Protein AF-A0A8H6G074-F1 (afdb_monomer_lite)

pLDDT: mean 71.88, std 17.88, range [34.28, 96.12]

Organism: NCBI:txid112416

Radius of gyration: 20.78 Å; chains: 1; bounding box: 64×58×59 Å

Structure (mmCIF, N/CA/C/O backbone):
data_AF-A0A8H6G074-F1
#
_entry.id   AF-A0A8H6G074-F1
#
loop_
_atom_site.group_PDB
_atom_site.id
_atom_site.type_symbol
_atom_site.label_atom_id
_atom_site.label_alt_id
_atom_site.label_comp_id
_atom_site.label_asym_id
_atom_site.label_entity_id
_atom_site.label_seq_id
_atom_site.pdbx_PDB_ins_code
_atom_site.Cartn_x
_atom_site.Cartn_y
_atom_site.Cartn_z
_atom_site.occupancy
_atom_site.B_iso_or_equiv
_atom_site.auth_seq_id
_atom_site.auth_comp_id
_atom_site.auth_asym_id
_atom_site.auth_atom_id
_atom_site.pdbx_PDB_model_num
ATOM 1 N N . MET A 1 1 ? 43.076 -40.645 30.670 1.00 35.16 1 MET A N 1
ATOM 2 C CA . MET A 1 1 ? 43.624 -39.744 29.641 1.00 35.16 1 MET A CA 1
ATOM 3 C C . MET A 1 1 ? 42.495 -39.373 28.700 1.00 35.16 1 MET A C 1
ATOM 5 O O . MET A 1 1 ? 41.910 -40.264 28.108 1.00 35.16 1 MET A O 1
ATOM 9 N N . GLU A 1 2 ? 42.194 -38.078 28.715 1.00 36.50 2 GLU A N 1
ATOM 10 C CA . GLU A 1 2 ? 41.564 -37.206 27.713 1.00 36.50 2 GLU A CA 1
ATOM 11 C C . GLU A 1 2 ? 40.171 -37.458 27.100 1.00 36.50 2 GLU A C 1
ATOM 13 O O . GLU A 1 2 ? 39.762 -38.543 26.707 1.00 36.50 2 GLU A O 1
ATOM 18 N N . ILE A 1 3 ? 39.473 -36.319 27.077 1.00 43.97 3 ILE A N 1
ATOM 19 C CA . ILE A 1 3 ? 38.108 -35.947 26.709 1.00 43.97 3 ILE A CA 1
ATOM 20 C C . ILE A 1 3 ? 37.954 -35.853 25.186 1.00 43.97 3 ILE A C 1
ATOM 22 O O . ILE A 1 3 ? 38.905 -35.460 24.526 1.00 43.97 3 ILE A O 1
ATOM 26 N N . LEU A 1 4 ? 36.741 -36.101 24.667 1.00 40.97 4 LEU A N 1
ATOM 27 C CA . LEU A 1 4 ? 36.039 -35.361 23.588 1.00 40.97 4 LEU A CA 1
ATOM 28 C C . LEU A 1 4 ? 34.679 -36.071 23.381 1.00 40.97 4 LEU A C 1
ATOM 30 O O . LEU A 1 4 ? 34.634 -37.242 23.044 1.00 40.97 4 LEU A O 1
ATOM 34 N N . GLY A 1 5 ? 33.508 -35.496 23.658 1.00 39.78 5 GLY A N 1
ATOM 35 C CA . GLY A 1 5 ? 33.098 -34.128 23.358 1.00 39.78 5 GLY A CA 1
ATOM 36 C C . GLY A 1 5 ? 32.341 -34.062 22.024 1.00 39.78 5 GLY A C 1
ATOM 37 O O . GLY A 1 5 ? 32.692 -33.250 21.180 1.00 39.78 5 GLY A O 1
ATOM 38 N N . GLY A 1 6 ? 31.332 -34.914 21.803 1.00 34.28 6 GLY A N 1
ATOM 39 C CA . GLY A 1 6 ? 30.481 -34.887 20.605 1.00 34.28 6 GLY A CA 1
ATOM 40 C C . GLY A 1 6 ? 29.082 -34.380 20.936 1.00 34.28 6 GLY A C 1
ATOM 41 O O . GLY A 1 6 ? 28.236 -35.139 21.399 1.00 34.28 6 GLY A O 1
ATOM 42 N N . ARG A 1 7 ? 28.869 -33.074 20.754 1.00 37.12 7 ARG A N 1
ATOM 43 C CA . ARG A 1 7 ? 27.617 -32.353 21.021 1.00 37.12 7 ARG A CA 1
ATOM 44 C C . ARG A 1 7 ? 26.440 -32.997 20.286 1.00 37.12 7 ARG A C 1
ATOM 46 O O . ARG A 1 7 ? 26.530 -33.274 19.094 1.00 37.12 7 ARG A O 1
ATOM 53 N N . LYS A 1 8 ? 25.307 -33.116 20.984 1.00 40.88 8 LYS A N 1
ATOM 54 C CA . LYS A 1 8 ? 23.985 -33.180 20.354 1.00 40.88 8 LYS A CA 1
ATOM 55 C C . LYS A 1 8 ? 23.888 -31.999 19.386 1.00 40.88 8 LYS A C 1
ATOM 57 O O . LYS A 1 8 ? 24.008 -30.854 19.819 1.00 40.88 8 LYS A O 1
ATOM 62 N N . SER A 1 9 ? 23.706 -32.268 18.097 1.00 40.66 9 SER A N 1
ATOM 63 C CA . SER A 1 9 ? 23.281 -31.250 17.142 1.00 40.66 9 SER A CA 1
ATOM 64 C C . SER A 1 9 ? 21.820 -30.929 17.442 1.00 40.66 9 SER A C 1
ATOM 66 O O . SER A 1 9 ? 20.904 -31.470 16.824 1.00 40.66 9 SER A O 1
ATOM 68 N N . ASP A 1 10 ? 21.613 -30.090 18.450 1.00 40.66 10 ASP A N 1
ATOM 69 C CA . ASP A 1 10 ? 20.388 -29.327 18.585 1.00 40.66 10 ASP A CA 1
ATOM 70 C C . ASP A 1 10 ? 20.375 -28.332 17.420 1.00 40.66 10 ASP A C 1
ATOM 72 O O . ASP A 1 10 ? 20.939 -27.241 17.489 1.00 40.66 10 ASP A O 1
ATOM 76 N N . SER A 1 11 ? 19.834 -28.771 16.280 1.00 40.09 11 SER A N 1
ATOM 77 C CA . SER A 1 11 ? 19.456 -27.863 15.204 1.00 40.09 11 SER A CA 1
ATOM 78 C C . SER A 1 11 ? 18.162 -27.196 15.642 1.00 40.09 11 SER A C 1
ATOM 80 O O . SER A 1 11 ? 17.074 -27.486 15.145 1.00 40.09 11 SER A O 1
ATOM 82 N N . SER A 1 12 ? 18.312 -26.294 16.608 1.00 36.50 12 SER A N 1
ATOM 83 C CA . SER A 1 12 ? 17.404 -25.193 16.848 1.00 36.50 12 SER A CA 1
ATOM 84 C C . SER A 1 12 ? 17.388 -24.348 15.576 1.00 36.50 12 SER A C 1
ATOM 86 O O . SER A 1 12 ? 18.061 -23.329 15.431 1.00 36.50 12 SER A O 1
ATOM 88 N N . ARG A 1 13 ? 16.611 -24.803 14.588 1.00 39.06 13 ARG A N 1
ATOM 89 C CA . ARG A 1 13 ? 16.014 -23.889 13.625 1.00 39.06 13 ARG A CA 1
ATOM 90 C C . ARG A 1 13 ? 15.176 -22.954 14.466 1.00 39.06 13 ARG A C 1
ATOM 92 O O . ARG A 1 13 ? 14.090 -23.326 14.897 1.00 39.06 13 ARG A O 1
ATOM 99 N N . VAL A 1 14 ? 15.735 -21.787 14.755 1.00 40.59 14 VAL A N 1
ATOM 100 C CA . VAL A 1 14 ? 14.994 -20.691 15.357 1.00 40.59 14 VAL A CA 1
ATOM 101 C C . VAL A 1 14 ? 13.814 -20.454 14.415 1.00 40.59 14 VAL A C 1
ATOM 103 O O . VAL A 1 14 ? 14.041 -20.138 13.242 1.00 40.59 14 VAL A O 1
ATOM 106 N N . PRO A 1 15 ? 12.572 -20.726 14.840 1.00 37.12 15 PRO A N 1
ATOM 107 C CA . PRO A 1 15 ? 11.432 -20.481 13.985 1.00 37.12 15 PRO A CA 1
ATOM 108 C C . PRO A 1 15 ? 11.398 -18.973 13.717 1.00 37.12 15 PRO A C 1
ATOM 110 O O . PRO A 1 15 ? 11.411 -18.164 14.645 1.00 37.12 15 PRO A O 1
ATOM 113 N N . VAL A 1 16 ? 11.431 -18.598 12.436 1.00 45.75 16 VAL A N 1
ATOM 114 C CA . VAL A 1 16 ? 11.309 -17.222 11.926 1.00 45.75 16 VAL A CA 1
ATOM 115 C C . VAL A 1 16 ? 9.869 -16.756 12.169 1.00 45.75 16 VAL A C 1
ATOM 117 O O . VAL A 1 16 ? 9.073 -16.615 11.251 1.00 45.75 16 VAL A O 1
ATOM 120 N N . THR A 1 17 ? 9.452 -16.685 13.431 1.00 41.62 17 THR A N 1
ATOM 121 C CA . THR A 1 17 ? 8.030 -16.607 13.809 1.00 41.62 17 THR A CA 1
ATOM 122 C C . THR A 1 17 ? 7.750 -15.492 14.813 1.00 41.62 17 THR A C 1
ATOM 124 O O . THR A 1 17 ? 6.652 -15.413 15.344 1.00 41.62 17 THR A O 1
ATOM 127 N N . GLN A 1 18 ? 8.695 -14.569 15.007 1.00 43.25 18 GLN A N 1
ATOM 128 C CA . GLN A 1 18 ? 8.488 -13.343 15.788 1.00 43.25 18 GLN A CA 1
ATOM 129 C C . GLN A 1 18 ? 9.127 -12.108 15.122 1.00 43.25 18 GLN A C 1
ATOM 131 O O . GLN A 1 18 ? 9.758 -11.296 15.789 1.00 43.25 18 GLN A O 1
ATOM 136 N N . LEU A 1 19 ? 9.003 -11.946 13.796 1.00 46.56 19 LEU A N 1
ATOM 137 C CA . LEU A 1 19 ? 9.383 -10.670 13.154 1.00 46.56 19 LEU A CA 1
ATOM 138 C C . LEU A 1 19 ? 8.325 -9.568 13.354 1.00 46.56 19 LEU A C 1
ATOM 140 O O . LEU A 1 19 ? 8.667 -8.391 13.320 1.00 46.56 19 LEU A O 1
ATOM 144 N N . ALA A 1 20 ? 7.081 -9.966 13.624 1.00 48.56 20 ALA A N 1
ATOM 145 C CA . ALA A 1 20 ? 5.905 -9.134 13.878 1.00 48.56 20 ALA A CA 1
ATOM 146 C C . ALA A 1 20 ? 6.075 -8.082 14.987 1.00 48.56 20 ALA A C 1
ATOM 148 O O . ALA A 1 20 ? 5.599 -6.954 14.888 1.00 48.56 20 ALA A O 1
ATOM 149 N N . GLU A 1 21 ? 6.757 -8.457 16.073 1.00 51.97 21 GLU A N 1
ATOM 150 C CA . GLU A 1 21 ? 6.821 -7.643 17.294 1.00 51.97 21 GLU A CA 1
ATOM 151 C C . GLU A 1 21 ? 7.852 -6.511 17.198 1.00 51.97 21 GLU A C 1
ATOM 153 O O . GLU A 1 21 ? 7.868 -5.605 18.031 1.00 51.97 21 GLU A O 1
ATOM 158 N N . ASN A 1 22 ? 8.710 -6.524 16.174 1.00 58.19 22 ASN A N 1
ATOM 159 C CA . ASN A 1 22 ? 9.735 -5.511 15.987 1.00 58.19 22 ASN A CA 1
ATOM 160 C C . ASN A 1 22 ? 9.654 -4.956 14.567 1.00 58.19 22 ASN A C 1
ATOM 162 O O . ASN A 1 22 ? 10.137 -5.573 13.619 1.00 58.19 22 ASN A O 1
ATOM 166 N N . GLN A 1 23 ? 9.098 -3.750 14.434 1.00 62.97 23 GLN A N 1
ATOM 167 C CA . GLN A 1 23 ? 9.067 -3.003 13.172 1.00 62.97 23 GLN A CA 1
ATOM 168 C C . GLN A 1 23 ? 10.445 -2.989 12.483 1.00 62.97 23 GLN A C 1
ATOM 170 O O . GLN A 1 23 ? 10.527 -3.085 11.262 1.00 62.97 23 GLN A O 1
ATOM 175 N N . GLY A 1 24 ? 11.536 -2.974 13.257 1.00 64.81 24 GLY A N 1
ATOM 176 C CA . GLY A 1 24 ? 12.902 -3.045 12.746 1.00 64.81 24 GLY A CA 1
ATOM 177 C C . GLY A 1 24 ? 13.234 -4.330 11.981 1.00 64.81 24 GLY A C 1
ATOM 178 O O . GLY A 1 24 ? 14.024 -4.272 11.047 1.00 64.81 24 GLY A O 1
ATOM 179 N N . LEU A 1 25 ? 12.624 -5.473 12.309 1.00 70.25 25 LEU A N 1
ATOM 180 C CA . LEU A 1 25 ? 12.850 -6.736 11.598 1.00 70.25 25 LEU A CA 1
ATOM 181 C C . LEU A 1 25 ? 12.106 -6.787 10.260 1.00 70.25 25 LEU A C 1
ATOM 183 O O . LEU A 1 25 ? 12.668 -7.273 9.279 1.00 70.25 25 LEU A O 1
ATOM 187 N N . VAL A 1 26 ? 10.887 -6.242 10.195 1.00 66.25 26 VAL A N 1
ATOM 188 C CA . VAL A 1 26 ? 10.154 -6.076 8.927 1.00 66.25 26 VAL A CA 1
ATOM 189 C C . VAL A 1 26 ? 10.927 -5.142 8.000 1.00 66.25 26 VAL A C 1
ATOM 191 O O . VAL A 1 26 ? 11.156 -5.474 6.838 1.00 66.25 26 VAL A O 1
ATOM 194 N N . LEU A 1 27 ? 11.403 -4.011 8.527 1.00 70.12 27 LEU A N 1
ATOM 195 C CA . LEU A 1 27 ? 12.224 -3.072 7.766 1.00 70.12 27 LEU A CA 1
ATOM 196 C C . LEU A 1 27 ? 13.541 -3.699 7.324 1.00 70.12 27 LEU A C 1
ATOM 198 O O . LEU A 1 27 ? 13.880 -3.607 6.151 1.00 70.12 27 LEU A O 1
ATOM 202 N N . PHE A 1 28 ? 14.237 -4.404 8.217 1.00 73.06 28 PHE A N 1
ATOM 203 C CA . PHE A 1 28 ? 15.456 -5.130 7.879 1.00 73.06 28 PHE A CA 1
ATOM 204 C C . PHE A 1 28 ? 15.221 -6.148 6.760 1.00 73.06 28 PHE A C 1
ATOM 206 O O . PHE A 1 28 ? 16.019 -6.219 5.831 1.00 73.06 28 PHE A O 1
ATOM 213 N N . PHE A 1 29 ? 14.128 -6.913 6.814 1.00 69.38 29 PHE A N 1
ATOM 214 C CA . PHE A 1 29 ? 13.791 -7.884 5.777 1.00 69.38 29 PHE A CA 1
ATOM 215 C C . PHE A 1 29 ? 13.508 -7.203 4.432 1.00 69.38 29 PHE A C 1
ATOM 217 O O . PHE A 1 29 ? 14.075 -7.598 3.414 1.00 69.38 29 PHE A O 1
ATOM 224 N N . CYS A 1 30 ? 12.701 -6.140 4.428 1.00 66.25 30 CYS A N 1
ATOM 225 C CA . CYS A 1 30 ? 12.432 -5.346 3.232 1.00 66.25 30 CYS A CA 1
ATOM 226 C C . CYS A 1 30 ? 13.714 -4.728 2.643 1.00 66.25 30 CYS A C 1
ATOM 228 O O . CYS A 1 30 ? 13.946 -4.846 1.441 1.00 66.25 30 CYS A O 1
ATOM 230 N N . SER A 1 31 ? 14.577 -4.139 3.479 1.00 71.25 31 SER A N 1
ATOM 231 C CA . SER A 1 31 ? 15.881 -3.600 3.068 1.00 71.25 31 SER A CA 1
ATOM 232 C C . SER A 1 31 ? 16.807 -4.694 2.542 1.00 71.25 31 SER A C 1
ATOM 234 O O . SER A 1 31 ? 17.475 -4.503 1.531 1.00 71.25 31 SER A O 1
ATOM 236 N N . PHE A 1 32 ? 16.836 -5.862 3.186 1.00 70.94 32 PHE A N 1
ATOM 237 C CA . PHE A 1 32 ? 17.629 -7.004 2.740 1.00 70.94 32 PHE A CA 1
ATOM 238 C C . PHE A 1 32 ? 17.184 -7.493 1.359 1.00 70.94 32 PHE A C 1
ATOM 240 O O . PHE A 1 32 ? 18.034 -7.773 0.516 1.00 70.94 32 PHE A O 1
ATOM 247 N N . LEU A 1 33 ? 15.873 -7.576 1.105 1.00 66.56 33 LEU A N 1
ATOM 248 C CA . LEU A 1 33 ? 15.345 -7.932 -0.213 1.00 66.56 33 LEU A CA 1
ATOM 249 C C . LEU A 1 33 ? 15.754 -6.909 -1.279 1.00 66.56 33 LEU A C 1
ATOM 251 O O . LEU A 1 33 ? 16.230 -7.314 -2.342 1.00 66.56 33 LEU A O 1
ATOM 255 N N . ALA A 1 34 ? 15.638 -5.615 -0.970 1.00 65.94 34 ALA A N 1
ATOM 256 C CA . ALA A 1 34 ? 16.026 -4.544 -1.881 1.00 65.94 34 ALA A CA 1
ATOM 257 C C . ALA A 1 34 ? 17.516 -4.600 -2.236 1.00 65.94 34 ALA A C 1
ATOM 259 O O . ALA A 1 34 ? 17.858 -4.785 -3.405 1.00 65.94 34 ALA A O 1
ATOM 260 N N . LEU A 1 35 ? 18.394 -4.610 -1.229 1.00 67.94 35 LEU A N 1
ATOM 261 C CA . LEU A 1 35 ? 19.847 -4.698 -1.414 1.00 67.94 35 LEU A CA 1
ATOM 262 C C . LEU A 1 35 ? 20.275 -5.974 -2.152 1.00 67.94 35 LEU A C 1
ATOM 264 O O . LEU A 1 35 ? 21.240 -5.989 -2.918 1.00 67.94 35 LEU A O 1
ATOM 268 N N . ARG A 1 36 ? 19.578 -7.093 -1.931 1.00 65.44 36 ARG A N 1
ATOM 269 C CA . ARG A 1 36 ? 19.916 -8.362 -2.586 1.00 65.44 36 ARG A CA 1
ATOM 270 C C . ARG A 1 36 ? 19.531 -8.374 -4.066 1.00 65.44 36 ARG A C 1
ATOM 272 O O . ARG A 1 36 ? 20.196 -9.059 -4.837 1.00 65.44 36 ARG A O 1
ATOM 279 N N . SER A 1 37 ? 18.504 -7.626 -4.465 1.00 56.31 37 SER A N 1
ATOM 280 C CA . SER A 1 37 ? 18.077 -7.519 -5.867 1.00 56.31 37 SER A CA 1
ATOM 281 C C . SER A 1 37 ? 19.041 -6.703 -6.744 1.00 56.31 37 SER A C 1
ATOM 283 O O . SER A 1 37 ? 19.123 -6.946 -7.945 1.00 56.31 37 SER A O 1
ATOM 285 N N . GLU A 1 38 ? 19.831 -5.810 -6.138 1.00 57.88 38 GLU A N 1
ATOM 286 C CA . GLU A 1 38 ? 20.845 -4.978 -6.808 1.00 57.88 38 GLU A CA 1
ATOM 287 C C . GLU A 1 38 ? 22.181 -5.717 -7.042 1.00 57.88 38 GLU A C 1
ATOM 289 O O . GLU A 1 38 ? 23.073 -5.231 -7.738 1.00 57.88 38 GLU A O 1
ATOM 294 N N . ASN A 1 39 ? 22.342 -6.932 -6.503 1.00 52.53 39 ASN A N 1
ATOM 295 C CA . ASN A 1 39 ? 23.571 -7.712 -6.641 1.00 52.53 39 ASN A CA 1
ATOM 296 C C . ASN A 1 39 ? 23.614 -8.502 -7.966 1.00 52.53 39 ASN A C 1
ATOM 298 O O . ASN A 1 39 ? 23.161 -9.643 -8.064 1.00 52.53 39 ASN A O 1
ATOM 302 N N . VAL A 1 40 ? 24.252 -7.907 -8.979 1.00 51.34 40 VAL A N 1
ATOM 303 C CA . VAL A 1 40 ? 24.413 -8.428 -10.357 1.00 51.34 40 VAL A CA 1
ATOM 304 C C . VAL A 1 40 ? 25.177 -9.767 -10.442 1.00 51.34 40 VAL A C 1
ATOM 306 O O . VAL A 1 40 ? 25.027 -10.510 -11.409 1.00 51.34 40 VAL A O 1
ATOM 309 N N . VAL A 1 41 ? 25.988 -10.111 -9.434 1.00 50.03 41 VAL A N 1
ATOM 310 C CA . VAL A 1 41 ? 26.958 -11.228 -9.502 1.00 50.03 41 VAL A CA 1
ATOM 311 C C . VAL A 1 41 ? 26.319 -12.611 -9.305 1.00 50.03 41 VAL A C 1
ATOM 313 O O . VAL A 1 41 ? 26.884 -13.610 -9.734 1.00 50.03 41 VAL A O 1
ATOM 316 N N . ASN A 1 42 ? 25.132 -12.690 -8.700 1.00 45.22 42 ASN A N 1
ATOM 317 C CA . ASN A 1 42 ? 24.338 -13.917 -8.620 1.00 45.22 42 ASN A CA 1
ATOM 318 C C . ASN A 1 42 ? 22.861 -13.539 -8.454 1.00 45.22 42 ASN A C 1
ATOM 320 O O . ASN A 1 42 ? 22.388 -13.461 -7.315 1.00 45.22 42 ASN A O 1
ATOM 324 N N . PRO A 1 43 ? 22.112 -13.310 -9.548 1.00 46.34 43 PRO A N 1
ATOM 325 C CA . PRO A 1 43 ? 20.672 -13.153 -9.449 1.00 46.34 43 PRO A CA 1
ATOM 326 C C . PRO A 1 43 ? 20.110 -14.493 -8.974 1.00 46.34 43 PRO A C 1
ATOM 328 O O . PRO A 1 43 ? 19.957 -15.440 -9.743 1.00 46.34 43 PRO A O 1
ATOM 331 N N . ILE A 1 44 ? 19.846 -14.619 -7.676 1.00 44.41 44 ILE A N 1
ATOM 332 C CA . ILE A 1 44 ? 19.073 -15.744 -7.163 1.00 44.41 44 ILE A CA 1
ATOM 333 C C . ILE A 1 44 ? 17.657 -15.498 -7.658 1.00 44.41 44 ILE A C 1
ATOM 335 O O . ILE A 1 44 ? 16.890 -14.752 -7.060 1.00 44.41 44 ILE A O 1
ATOM 339 N N . VAL A 1 45 ? 17.342 -16.123 -8.792 1.00 46.16 45 VAL A N 1
ATOM 340 C CA . VAL A 1 45 ? 16.083 -15.999 -9.539 1.00 46.16 45 VAL A CA 1
ATOM 341 C C . VAL A 1 45 ? 14.858 -16.366 -8.695 1.00 46.16 45 VAL A C 1
ATOM 343 O O . VAL A 1 45 ? 13.723 -16.201 -9.135 1.00 46.16 45 VAL A O 1
ATOM 346 N N . THR A 1 46 ? 15.004 -16.892 -7.479 1.00 44.19 46 THR A N 1
ATOM 347 C CA . THR A 1 46 ? 13.845 -17.340 -6.712 1.00 44.19 46 THR A CA 1
ATOM 348 C C . THR A 1 46 ? 14.128 -17.389 -5.214 1.00 44.19 46 THR A C 1
ATOM 350 O O . THR A 1 46 ? 14.359 -18.458 -4.659 1.00 44.19 46 THR A O 1
ATOM 353 N N . ILE A 1 47 ? 14.044 -16.249 -4.527 1.00 45.03 47 ILE A N 1
ATOM 354 C CA . ILE A 1 47 ? 13.505 -16.284 -3.162 1.00 45.03 47 ILE A CA 1
ATOM 355 C C . ILE A 1 47 ? 11.991 -16.217 -3.350 1.00 45.03 47 ILE A C 1
ATOM 357 O O . ILE A 1 47 ? 11.442 -15.170 -3.664 1.00 45.03 47 ILE A O 1
ATOM 361 N N . LYS A 1 48 ? 11.329 -17.376 -3.295 1.00 44.31 48 LYS A N 1
ATOM 362 C CA . LYS A 1 48 ? 9.863 -17.486 -3.419 1.00 44.31 48 LYS A CA 1
ATOM 363 C C . LYS A 1 48 ? 9.134 -16.884 -2.213 1.00 44.31 48 LYS A C 1
ATOM 365 O O . LYS A 1 48 ? 7.940 -16.629 -2.306 1.00 44.31 48 LYS A O 1
ATOM 370 N N . ASP A 1 49 ? 9.869 -16.605 -1.143 1.00 43.66 49 ASP A N 1
ATOM 371 C CA . ASP A 1 49 ? 9.348 -16.208 0.159 1.00 43.66 49 ASP A CA 1
ATOM 372 C C . ASP A 1 49 ? 9.307 -14.675 0.292 1.00 43.66 49 ASP A C 1
ATOM 374 O O . ASP A 1 49 ? 9.864 -14.099 1.221 1.00 43.66 49 ASP A O 1
ATOM 378 N N . TYR A 1 50 ? 8.677 -13.997 -0.676 1.00 53.47 50 TYR A N 1
ATOM 379 C CA . TYR A 1 50 ? 8.267 -12.590 -0.509 1.00 53.47 50 TYR A CA 1
ATOM 380 C C . TYR A 1 50 ? 7.132 -12.452 0.517 1.00 53.47 50 TYR A C 1
ATOM 382 O O . TYR A 1 50 ? 6.885 -11.356 1.018 1.00 53.47 50 TYR A O 1
ATOM 390 N N . ASP A 1 51 ? 6.447 -13.561 0.807 1.00 56.56 51 ASP A N 1
ATOM 391 C CA . ASP A 1 51 ? 5.409 -13.639 1.823 1.00 56.56 51 ASP A CA 1
ATOM 392 C C . ASP A 1 51 ? 6.050 -13.677 3.205 1.00 56.56 51 ASP A C 1
ATOM 394 O O . ASP A 1 51 ? 6.683 -14.660 3.603 1.00 56.56 51 ASP A O 1
ATOM 398 N N . ILE A 1 52 ? 5.829 -12.612 3.970 1.00 62.69 52 ILE A N 1
ATOM 399 C CA . ILE A 1 52 ? 6.016 -12.676 5.412 1.00 62.69 52 ILE A CA 1
ATOM 400 C C . ILE A 1 52 ? 4.984 -13.687 5.919 1.00 62.69 52 ILE A C 1
ATOM 402 O O . ILE A 1 52 ? 3.771 -13.517 5.761 1.00 62.69 52 ILE A O 1
ATOM 406 N N . HIS A 1 53 ? 5.469 -14.798 6.475 1.00 62.75 53 HIS A N 1
ATOM 407 C CA . HIS A 1 53 ? 4.596 -15.846 6.982 1.00 62.75 53 HIS A CA 1
ATOM 408 C C . HIS A 1 53 ? 3.579 -15.251 7.963 1.00 62.75 53 HIS A C 1
ATOM 410 O O . HIS A 1 53 ? 3.966 -14.657 8.963 1.00 62.75 53 HIS A O 1
ATOM 416 N N . LYS A 1 54 ? 2.289 -15.510 7.696 1.00 72.19 54 LYS A N 1
ATOM 417 C CA . LYS A 1 54 ? 1.111 -15.060 8.465 1.00 72.19 54 LYS A CA 1
ATOM 418 C C . LYS A 1 54 ? 0.540 -13.684 8.128 1.00 72.19 54 LYS A C 1
ATOM 420 O O . LYS A 1 54 ? -0.302 -13.211 8.888 1.00 72.19 54 LYS A O 1
ATOM 425 N N . GLU A 1 55 ? 0.862 -13.119 6.978 1.00 81.12 55 GLU A N 1
ATOM 426 C CA . GLU A 1 55 ? 0.086 -12.007 6.432 1.00 81.12 55 GLU A CA 1
ATOM 427 C C . GLU A 1 55 ? -1.000 -12.488 5.458 1.00 81.12 55 GLU A C 1
ATOM 429 O O . GLU A 1 55 ? -0.773 -13.387 4.649 1.00 81.12 55 GLU A O 1
ATOM 434 N N . ASP A 1 56 ? -2.180 -11.875 5.536 1.00 87.38 56 ASP A N 1
ATOM 435 C CA . ASP A 1 56 ? -3.243 -12.015 4.545 1.00 87.38 56 ASP A CA 1
ATOM 436 C C . ASP A 1 56 ? -3.177 -10.833 3.565 1.00 87.38 56 ASP A C 1
ATOM 438 O O . ASP A 1 56 ? -3.179 -9.669 3.980 1.00 87.38 56 ASP A O 1
ATOM 442 N N . GLU A 1 57 ? -3.146 -11.110 2.258 1.00 90.75 57 GLU A N 1
ATOM 443 C CA . GLU A 1 57 ? -3.278 -10.075 1.227 1.00 90.75 57 GLU A CA 1
ATOM 444 C C . GLU A 1 57 ? -4.746 -9.635 1.128 1.00 90.75 57 GLU A C 1
ATOM 446 O O . GLU A 1 57 ? -5.632 -10.404 0.753 1.00 90.75 57 GLU A O 1
ATOM 451 N N . LEU A 1 58 ? -5.010 -8.375 1.465 1.00 91.62 58 LEU A N 1
ATOM 452 C CA . LEU A 1 58 ? -6.353 -7.792 1.476 1.00 91.62 58 LEU A CA 1
ATOM 453 C C . LEU A 1 58 ? -6.673 -7.008 0.207 1.00 91.62 58 LEU A C 1
ATOM 455 O O . LEU A 1 58 ? -7.841 -6.771 -0.106 1.00 91.62 58 LEU A O 1
ATOM 459 N N . PHE A 1 59 ? -5.640 -6.557 -0.501 1.00 94.94 59 PHE A N 1
ATOM 460 C CA . PHE A 1 59 ? -5.789 -5.822 -1.744 1.00 94.94 59 PHE A CA 1
ATOM 461 C C . PHE A 1 59 ? -4.554 -5.963 -2.633 1.00 94.94 59 PHE A C 1
ATOM 463 O O . PHE A 1 59 ? -3.418 -5.852 -2.166 1.00 94.94 59 PHE A O 1
ATOM 470 N N . ALA A 1 60 ? -4.810 -6.071 -3.937 1.00 93.81 60 ALA A N 1
ATOM 471 C CA . ALA A 1 60 ? -3.819 -5.981 -4.993 1.00 93.81 60 ALA A CA 1
ATOM 472 C C . ALA A 1 60 ? -4.316 -5.087 -6.130 1.00 93.81 60 ALA A C 1
ATOM 474 O O . ALA A 1 60 ? -5.396 -5.299 -6.677 1.00 93.81 60 ALA A O 1
ATOM 475 N N . GLY A 1 61 ? -3.494 -4.115 -6.519 1.00 93.31 61 GLY A N 1
ATOM 476 C CA . GLY A 1 61 ? -3.767 -3.229 -7.646 1.00 93.31 61 GLY A CA 1
ATOM 477 C C . GLY A 1 61 ? -2.489 -2.705 -8.286 1.00 93.31 61 GLY A C 1
ATOM 478 O O . GLY A 1 61 ? -1.379 -3.078 -7.888 1.00 93.31 61 GLY A O 1
ATOM 479 N N . ARG A 1 62 ? -2.651 -1.847 -9.296 1.00 94.56 62 ARG A N 1
ATOM 480 C CA . ARG A 1 62 ? -1.535 -1.165 -9.967 1.00 94.56 62 ARG A CA 1
ATOM 481 C C . ARG A 1 62 ? -1.667 0.347 -9.857 1.00 94.56 62 ARG A C 1
ATOM 483 O O . ARG A 1 62 ? -2.739 0.902 -10.118 1.00 94.56 62 ARG A O 1
ATOM 490 N N . ILE A 1 63 ? -0.559 0.992 -9.521 1.00 93.50 63 ILE A N 1
ATOM 491 C CA . ILE A 1 63 ? -0.426 2.449 -9.479 1.00 93.50 63 ILE A CA 1
ATOM 492 C C . ILE A 1 63 ? 0.649 2.910 -10.461 1.00 93.50 63 ILE A C 1
ATOM 494 O O . ILE A 1 63 ? 1.495 2.115 -10.874 1.00 93.50 63 ILE A O 1
ATOM 498 N N . ILE A 1 64 ? 0.592 4.182 -10.836 1.00 90.56 64 ILE A N 1
ATOM 499 C CA . ILE A 1 64 ? 1.645 4.879 -11.567 1.00 90.56 64 ILE A CA 1
ATOM 500 C C . ILE A 1 64 ? 2.259 5.915 -10.637 1.00 90.56 64 ILE A C 1
ATOM 502 O O . ILE A 1 64 ? 1.529 6.681 -10.009 1.00 90.56 64 ILE A O 1
ATOM 506 N N . ASP A 1 65 ? 3.585 5.950 -10.604 1.00 85.00 65 ASP A N 1
ATOM 507 C CA . ASP A 1 65 ? 4.364 6.992 -9.947 1.00 85.00 65 ASP A CA 1
ATOM 508 C C . ASP A 1 65 ? 5.548 7.379 -10.843 1.00 85.00 65 ASP A C 1
ATOM 510 O O . ASP A 1 65 ? 6.255 6.507 -11.341 1.00 85.00 65 ASP A O 1
ATOM 514 N N . HIS A 1 66 ? 5.714 8.674 -11.135 1.00 76.62 66 HIS A N 1
ATOM 515 C CA . HIS A 1 66 ? 6.750 9.212 -12.041 1.00 76.62 66 HIS A CA 1
ATOM 516 C C . HIS A 1 66 ? 6.977 8.401 -13.335 1.00 76.62 66 HIS A C 1
ATOM 518 O O . HIS A 1 66 ? 8.107 8.165 -13.751 1.00 76.62 66 HIS A O 1
ATOM 524 N N . HIS A 1 67 ? 5.885 7.984 -13.987 1.00 76.25 67 HIS A N 1
ATOM 525 C CA . HIS A 1 67 ? 5.860 7.159 -15.212 1.00 76.25 67 HIS A CA 1
ATOM 526 C C . HIS A 1 67 ? 6.215 5.675 -15.050 1.00 76.25 67 HIS A C 1
ATOM 528 O O . HIS A 1 67 ? 6.128 4.929 -16.028 1.00 76.25 67 HIS A O 1
ATOM 534 N N . TYR A 1 68 ? 6.529 5.221 -13.840 1.00 81.69 68 TYR A N 1
ATOM 535 C CA . TYR A 1 68 ? 6.729 3.812 -13.535 1.00 81.69 68 TYR A CA 1
ATOM 536 C C . TYR A 1 68 ? 5.455 3.181 -12.996 1.00 81.69 68 TYR A C 1
ATOM 538 O O . TYR A 1 68 ? 4.698 3.776 -12.230 1.00 81.69 68 TYR A O 1
ATOM 546 N N . GLU A 1 69 ? 5.210 1.942 -13.409 1.00 89.12 69 GLU A N 1
ATOM 547 C CA . GLU A 1 69 ? 4.125 1.149 -12.861 1.00 89.12 69 GLU A CA 1
ATOM 548 C C . GLU A 1 69 ? 4.600 0.357 -11.647 1.00 89.12 69 GLU A C 1
ATOM 550 O O . GLU A 1 69 ? 5.611 -0.356 -11.691 1.00 89.12 69 GLU A O 1
ATOM 555 N N . HIS A 1 70 ? 3.803 0.407 -10.588 1.00 90.00 70 HIS A N 1
ATOM 556 C CA . HIS A 1 70 ? 4.051 -0.355 -9.377 1.00 90.00 70 HIS A CA 1
ATOM 557 C C . HIS A 1 70 ? 2.882 -1.283 -9.062 1.00 90.00 70 HIS A C 1
ATOM 559 O O . HIS A 1 70 ? 1.709 -0.916 -9.189 1.00 90.00 70 HIS A O 1
ATOM 565 N N . ALA A 1 71 ? 3.205 -2.490 -8.602 1.00 92.00 71 ALA A N 1
ATOM 566 C CA . ALA A 1 71 ? 2.259 -3.336 -7.893 1.00 92.00 71 ALA A CA 1
ATOM 567 C C . ALA A 1 71 ? 2.086 -2.780 -6.480 1.00 92.00 71 ALA A C 1
ATOM 569 O O . A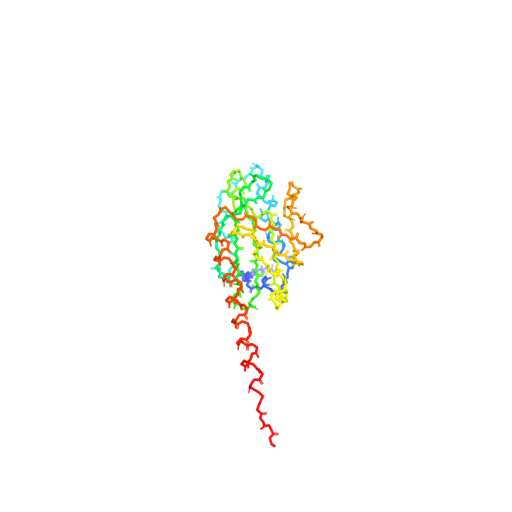LA A 1 71 ? 3.033 -2.805 -5.693 1.00 92.00 71 ALA A O 1
ATOM 570 N N . LEU A 1 72 ? 0.874 -2.326 -6.162 1.00 93.81 72 LEU A N 1
ATOM 571 C CA . LEU A 1 72 ? 0.489 -1.919 -4.815 1.00 93.81 72 LEU A CA 1
ATOM 572 C C . LEU A 1 72 ? -0.208 -3.085 -4.112 1.00 93.81 72 LEU A C 1
ATOM 574 O O . LEU A 1 72 ? -1.113 -3.706 -4.687 1.00 93.81 72 LEU A O 1
ATOM 578 N N . ARG A 1 73 ? 0.211 -3.382 -2.884 1.00 93.75 73 ARG A N 1
ATOM 579 C CA . ARG A 1 73 ? -0.323 -4.464 -2.053 1.00 93.75 73 ARG A CA 1
ATOM 580 C C . ARG A 1 73 ? -0.636 -3.979 -0.649 1.00 93.75 73 ARG A C 1
ATOM 582 O O . ARG A 1 73 ? 0.126 -3.196 -0.086 1.00 93.75 73 ARG A O 1
ATOM 589 N N . LEU A 1 74 ? -1.753 -4.458 -0.111 1.00 92.31 74 LEU A N 1
ATOM 590 C CA . LEU A 1 74 ? -2.158 -4.249 1.274 1.00 92.31 74 LEU A CA 1
ATOM 591 C C . LEU A 1 74 ? -2.173 -5.597 1.983 1.00 92.31 74 LEU A C 1
ATOM 593 O O . LEU A 1 74 ? -2.935 -6.485 1.600 1.00 92.31 74 LEU A O 1
ATOM 597 N N . PHE A 1 75 ? -1.370 -5.716 3.025 1.00 90.38 75 PHE A N 1
ATOM 598 C CA . PHE A 1 75 ? -1.259 -6.911 3.845 1.00 90.38 75 PHE A CA 1
ATOM 599 C C . PHE A 1 75 ? -1.787 -6.636 5.249 1.00 90.38 75 PHE A C 1
ATOM 601 O O . PHE A 1 75 ? -1.703 -5.506 5.737 1.00 90.38 75 PHE A O 1
ATOM 608 N N . ARG A 1 76 ? -2.314 -7.669 5.904 1.00 88.38 76 ARG A N 1
ATOM 609 C CA . ARG A 1 76 ? -2.634 -7.651 7.333 1.00 88.38 76 ARG A CA 1
ATOM 610 C C . ARG A 1 76 ? -2.011 -8.852 8.010 1.00 88.38 76 ARG A C 1
ATOM 612 O O . ARG A 1 76 ? -2.287 -9.987 7.635 1.00 88.38 76 ARG A O 1
ATOM 619 N N . GLU A 1 77 ? -1.223 -8.604 9.038 1.00 84.38 77 GLU A N 1
ATOM 620 C CA . GLU A 1 77 ? -0.664 -9.660 9.864 1.00 84.38 77 GLU A CA 1
ATOM 621 C C . GLU A 1 77 ? -1.751 -10.297 10.742 1.00 84.38 77 GLU A C 1
ATOM 623 O O . GLU A 1 77 ? -2.497 -9.602 11.434 1.00 84.38 77 GLU A O 1
ATOM 628 N N . ARG A 1 78 ? -1.867 -11.631 10.714 1.00 80.12 78 ARG A N 1
ATOM 629 C CA . ARG A 1 78 ? -2.955 -12.367 11.384 1.00 80.12 78 ARG A CA 1
ATOM 630 C C . ARG A 1 78 ? -2.919 -12.272 12.908 1.00 80.12 78 ARG A C 1
ATOM 632 O O . ARG A 1 78 ? -3.981 -12.228 13.529 1.00 80.12 78 ARG A O 1
ATOM 639 N N . ASP A 1 79 ? -1.721 -12.239 13.484 1.00 75.50 79 ASP A N 1
ATOM 640 C CA . ASP A 1 79 ? -1.530 -12.307 14.935 1.00 75.50 79 ASP A CA 1
ATOM 641 C C . ASP A 1 79 ? -1.700 -10.924 15.586 1.00 75.50 79 ASP A C 1
ATOM 643 O O . ASP A 1 79 ? -2.440 -10.786 16.558 1.00 75.50 79 ASP A O 1
ATOM 647 N N . THR A 1 80 ? -1.073 -9.886 15.025 1.00 73.31 80 THR A N 1
ATOM 648 C CA . THR A 1 80 ? -1.081 -8.524 15.593 1.00 73.31 80 THR A CA 1
ATOM 649 C C . THR A 1 80 ? -2.165 -7.625 14.997 1.00 73.31 80 THR A C 1
ATOM 651 O O . THR A 1 80 ? -2.541 -6.623 15.599 1.00 73.31 80 THR A O 1
ATOM 654 N N . GLY A 1 81 ? -2.663 -7.947 13.799 1.00 77.81 81 GLY A N 1
ATOM 655 C CA . GLY A 1 81 ? -3.547 -7.074 13.030 1.00 77.81 81 GLY A CA 1
ATOM 656 C C . GLY A 1 81 ? -2.843 -5.895 12.354 1.00 77.81 81 GLY A C 1
ATOM 657 O O . GLY A 1 81 ? -3.530 -5.111 11.700 1.00 77.81 81 GLY A O 1
ATOM 658 N N . VAL A 1 82 ? -1.512 -5.770 12.469 1.00 82.44 82 VAL A N 1
ATOM 659 C CA . VAL A 1 82 ? -0.740 -4.699 11.824 1.00 82.44 82 VAL A CA 1
ATOM 660 C C . VAL A 1 82 ? -0.974 -4.733 10.318 1.00 82.44 82 VAL A C 1
ATOM 662 O O . VAL A 1 82 ? -0.926 -5.787 9.679 1.00 82.44 82 VAL A O 1
ATOM 665 N N . VAL A 1 83 ? -1.243 -3.559 9.752 1.00 87.50 83 VAL A N 1
ATOM 666 C CA . VAL A 1 83 ? -1.502 -3.400 8.324 1.00 87.50 83 VAL A CA 1
ATOM 667 C C . VAL A 1 83 ? -0.263 -2.833 7.654 1.00 87.50 83 VAL A C 1
ATOM 669 O O . VAL A 1 83 ? 0.364 -1.902 8.155 1.00 87.50 83 VAL A O 1
ATOM 672 N N . ARG A 1 84 ? 0.090 -3.381 6.497 1.00 89.56 84 ARG A N 1
ATOM 673 C CA . ARG A 1 84 ? 1.272 -2.982 5.739 1.00 89.56 84 ARG A CA 1
ATOM 674 C C . ARG A 1 84 ? 0.893 -2.660 4.307 1.00 89.56 84 ARG A C 1
ATOM 676 O O . ARG A 1 84 ? 0.228 -3.444 3.635 1.00 89.56 84 ARG A O 1
ATOM 683 N N . LEU A 1 85 ? 1.331 -1.501 3.843 1.00 91.38 85 LEU A N 1
ATOM 684 C CA . LEU A 1 85 ? 1.189 -1.061 2.464 1.00 91.38 85 LEU A CA 1
ATOM 685 C C . LEU A 1 85 ? 2.545 -1.165 1.778 1.00 91.38 85 LEU A C 1
ATOM 687 O O . LEU A 1 85 ? 3.536 -0.662 2.296 1.00 91.38 85 LEU A O 1
ATOM 691 N N . GLN A 1 86 ? 2.594 -1.803 0.616 1.00 90.75 86 GLN A N 1
ATOM 692 C CA . GLN A 1 86 ? 3.834 -1.985 -0.132 1.00 90.75 86 GLN A CA 1
ATOM 693 C C . GLN A 1 86 ? 3.625 -1.644 -1.600 1.00 90.75 86 GLN A C 1
ATOM 695 O O . GLN A 1 86 ? 2.684 -2.144 -2.221 1.00 90.75 86 GLN A O 1
ATOM 700 N N . ALA A 1 87 ? 4.550 -0.876 -2.171 1.00 90.19 87 ALA A N 1
ATOM 701 C CA . ALA A 1 87 ? 4.690 -0.747 -3.613 1.00 90.19 87 ALA A CA 1
ATOM 702 C C . ALA A 1 87 ? 5.956 -1.460 -4.081 1.00 90.19 87 ALA A C 1
ATOM 704 O O . ALA A 1 87 ? 7.024 -1.325 -3.488 1.00 90.19 87 ALA A O 1
ATOM 705 N N . SER A 1 88 ? 5.837 -2.215 -5.165 1.00 87.94 88 SER A N 1
ATOM 706 C CA . SER A 1 88 ? 6.948 -2.939 -5.787 1.00 87.94 88 SER A CA 1
ATOM 707 C C . SER A 1 88 ? 6.993 -2.674 -7.282 1.00 87.94 88 SER A C 1
ATOM 709 O O . SER A 1 88 ? 5.962 -2.368 -7.882 1.00 87.94 88 SER A O 1
ATOM 711 N N . ALA A 1 89 ? 8.167 -2.779 -7.903 1.00 83.75 89 ALA A N 1
ATOM 712 C CA . ALA A 1 89 ? 8.272 -2.602 -9.347 1.00 83.75 89 ALA A CA 1
ATOM 713 C C . ALA A 1 89 ? 7.438 -3.664 -10.089 1.00 83.75 89 ALA A C 1
ATOM 715 O O . ALA A 1 89 ? 7.556 -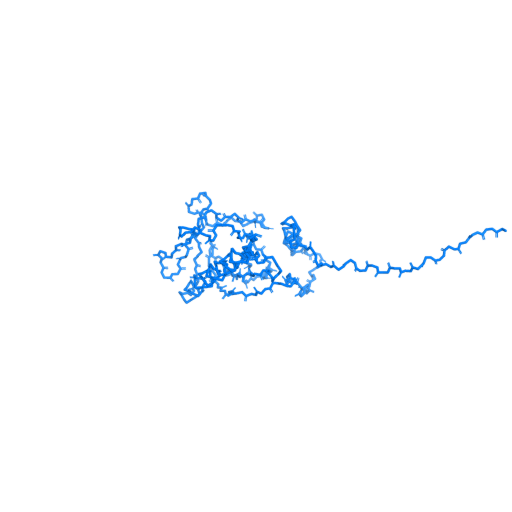4.869 -9.840 1.00 83.75 89 ALA A O 1
ATOM 716 N N . GLN A 1 90 ? 6.581 -3.216 -11.011 1.00 81.31 90 GLN A N 1
ATOM 717 C CA . GLN A 1 90 ? 5.702 -4.098 -11.786 1.00 81.31 90 GLN A CA 1
ATOM 718 C C . GLN A 1 90 ? 6.439 -4.784 -12.949 1.00 81.31 90 GLN A C 1
ATOM 720 O O . GLN A 1 90 ? 6.068 -5.886 -13.367 1.00 81.31 90 GLN A O 1
ATOM 725 N N . THR A 1 91 ? 7.474 -4.135 -13.481 1.00 69.56 91 THR A N 1
ATOM 726 C CA . THR A 1 91 ? 8.197 -4.533 -14.696 1.00 69.56 91 THR A CA 1
ATOM 727 C C . THR A 1 91 ? 9.696 -4.269 -14.564 1.00 69.56 91 THR A C 1
ATOM 729 O O . THR A 1 91 ? 10.114 -3.477 -13.724 1.00 69.56 91 THR A O 1
ATOM 732 N N . GLY A 1 92 ? 10.500 -4.877 -15.440 1.00 66.94 92 GLY A N 1
ATOM 733 C CA . GLY A 1 92 ? 11.947 -4.650 -15.508 1.00 66.94 92 GLY A CA 1
ATOM 734 C C . GLY A 1 92 ? 12.765 -5.603 -14.634 1.00 66.94 92 GLY A C 1
ATOM 735 O O . GLY A 1 92 ? 12.232 -6.548 -14.056 1.00 66.94 92 GLY A O 1
ATOM 736 N N . ALA A 1 93 ? 14.076 -5.360 -14.558 1.00 60.81 93 ALA A N 1
ATOM 737 C CA . ALA A 1 93 ? 15.021 -6.209 -13.824 1.00 60.81 93 ALA A CA 1
ATOM 738 C C . ALA A 1 93 ? 14.732 -6.282 -12.313 1.00 60.81 93 ALA A C 1
ATOM 740 O O . ALA A 1 93 ? 15.081 -7.264 -11.668 1.00 60.81 93 ALA A O 1
ATOM 741 N N . LEU A 1 94 ? 14.043 -5.273 -11.774 1.00 67.19 94 LEU A N 1
ATOM 742 C CA . LEU A 1 94 ? 13.666 -5.169 -10.365 1.00 67.19 94 LEU A CA 1
ATOM 743 C C . LEU A 1 94 ? 12.242 -5.674 -10.088 1.00 67.19 94 LEU A C 1
ATOM 745 O O . LEU A 1 94 ? 11.675 -5.352 -9.050 1.00 67.19 94 LEU A O 1
ATOM 749 N N . GLN A 1 95 ? 11.615 -6.430 -10.998 1.00 71.38 95 GLN A N 1
ATOM 750 C CA . GLN A 1 95 ? 10.233 -6.884 -10.816 1.00 71.38 95 GLN A CA 1
ATOM 751 C C . GLN A 1 95 ? 10.029 -7.562 -9.446 1.00 71.38 95 GLN A C 1
ATOM 753 O O . GLN A 1 95 ? 10.788 -8.451 -9.068 1.00 71.38 95 GLN A O 1
ATOM 758 N N . ARG A 1 96 ? 8.963 -7.172 -8.730 1.00 70.06 96 ARG A N 1
ATOM 759 C CA . ARG A 1 96 ? 8.627 -7.593 -7.348 1.00 70.06 96 ARG A CA 1
ATOM 760 C C . ARG A 1 96 ? 9.547 -7.059 -6.251 1.00 70.06 96 ARG A C 1
ATOM 762 O O . ARG A 1 96 ? 9.256 -7.296 -5.081 1.00 70.06 96 ARG A O 1
ATOM 769 N N 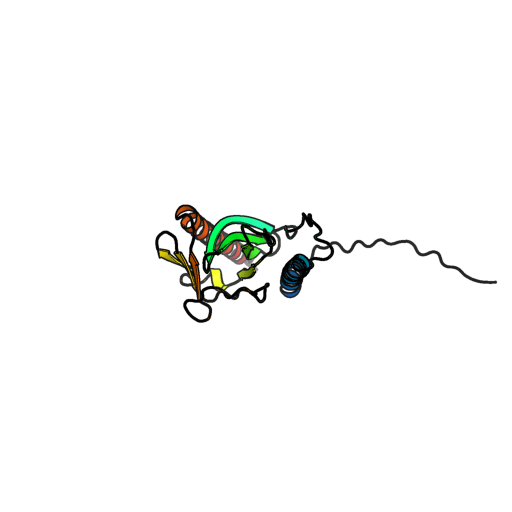. ASN A 1 97 ? 10.597 -6.317 -6.587 1.00 74.81 97 ASN A N 1
ATOM 770 C CA . ASN A 1 97 ? 11.397 -5.623 -5.590 1.00 74.81 97 ASN A CA 1
ATOM 771 C C . ASN A 1 97 ? 10.554 -4.504 -4.951 1.00 74.81 97 ASN A C 1
ATOM 773 O O . ASN A 1 97 ? 9.980 -3.698 -5.697 1.00 74.81 97 ASN A O 1
ATOM 777 N N . PRO A 1 98 ? 10.398 -4.460 -3.616 1.00 79.00 98 PRO A N 1
ATOM 778 C CA . PRO A 1 98 ? 9.690 -3.368 -2.967 1.00 79.00 98 PRO A CA 1
ATOM 779 C C . PRO A 1 98 ? 10.463 -2.053 -3.141 1.00 79.00 98 PRO A C 1
ATOM 781 O O . PRO A 1 98 ? 11.610 -1.945 -2.729 1.00 79.00 98 PRO A O 1
ATOM 784 N N . MET A 1 99 ? 9.811 -1.048 -3.726 1.00 83.75 99 MET A N 1
ATOM 785 C CA . MET A 1 99 ? 10.350 0.315 -3.842 1.00 83.75 99 MET A CA 1
ATOM 786 C C . MET A 1 99 ? 10.194 1.053 -2.512 1.00 83.75 99 MET A C 1
ATOM 788 O O . MET A 1 99 ? 11.088 1.763 -2.053 1.00 83.75 99 MET A O 1
ATOM 792 N N . TRP A 1 100 ? 9.040 0.848 -1.872 1.00 87.19 100 TRP A N 1
ATOM 793 C CA . TRP A 1 100 ? 8.756 1.348 -0.539 1.00 87.19 100 TRP A CA 1
ATOM 794 C C . TRP A 1 100 ? 7.744 0.475 0.194 1.00 87.19 100 TRP A C 1
ATOM 796 O O . TRP A 1 100 ? 6.927 -0.234 -0.404 1.00 87.19 100 TRP A O 1
ATOM 806 N N . THR A 1 101 ? 7.794 0.563 1.518 1.00 87.44 101 THR A N 1
ATOM 807 C CA . THR A 1 101 ? 6.860 -0.094 2.435 1.00 87.44 101 THR A CA 1
ATOM 808 C C . THR A 1 101 ? 6.442 0.884 3.525 1.00 87.44 101 THR A C 1
ATOM 810 O O . THR A 1 101 ? 7.244 1.703 3.960 1.00 87.44 101 THR A O 1
ATOM 813 N N . ALA A 1 102 ? 5.198 0.823 3.976 1.00 87.75 102 ALA A N 1
ATOM 814 C CA . ALA A 1 102 ? 4.690 1.624 5.080 1.00 87.75 102 ALA A CA 1
ATOM 815 C C . ALA A 1 102 ? 3.894 0.730 6.029 1.00 87.75 102 ALA A C 1
ATOM 817 O O . ALA A 1 102 ? 3.022 -0.028 5.597 1.00 87.75 102 ALA A O 1
ATOM 818 N N . LEU A 1 103 ? 4.181 0.836 7.324 1.00 86.00 103 LEU A N 1
ATOM 819 C CA . LEU A 1 103 ? 3.352 0.235 8.360 1.00 86.00 103 LEU A CA 1
ATOM 820 C C . LEU A 1 103 ? 2.253 1.222 8.730 1.00 86.00 103 LEU A C 1
ATOM 822 O O . LEU A 1 103 ? 2.511 2.390 9.015 1.00 86.00 103 LEU A O 1
ATOM 826 N N . ILE A 1 104 ? 1.024 0.737 8.696 1.00 83.69 104 ILE A N 1
ATOM 827 C CA . ILE A 1 104 ? -0.171 1.494 9.006 1.00 83.69 104 ILE A CA 1
ATOM 828 C C . ILE A 1 104 ? -0.645 1.024 10.377 1.00 83.69 104 ILE A C 1
ATOM 830 O O . ILE A 1 104 ? -1.044 -0.128 10.552 1.00 83.69 104 ILE A O 1
ATOM 834 N N . THR A 1 105 ? -0.585 1.927 11.350 1.00 71.94 105 THR A N 1
ATOM 835 C CA . THR A 1 105 ? -1.020 1.678 12.723 1.00 71.94 105 THR A CA 1
ATOM 836 C C . THR A 1 105 ? -2.276 2.508 13.002 1.00 71.94 105 THR A C 1
ATOM 838 O O . THR A 1 105 ? -3.317 2.289 12.382 1.00 71.94 105 THR A O 1
ATOM 841 N N . HIS A 1 106 ? -2.192 3.494 13.892 1.00 67.81 106 HIS A N 1
ATOM 842 C CA . HIS A 1 106 ? -3.326 4.278 14.38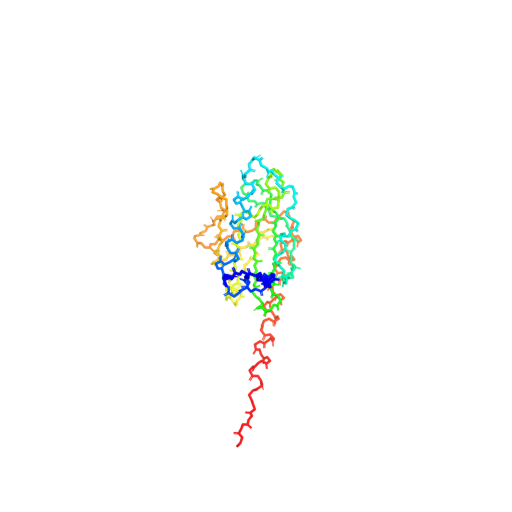7 1.00 67.81 106 HIS A CA 1
ATOM 843 C C . HIS A 1 106 ? -3.893 5.268 13.361 1.00 67.81 106 HIS A C 1
ATOM 845 O O . HIS A 1 106 ? -4.987 5.800 13.538 1.00 67.81 106 HIS A O 1
ATOM 851 N N . GLN A 1 107 ? -3.179 5.526 12.264 1.00 66.62 107 GLN A N 1
ATOM 852 C CA . GLN A 1 107 ? -3.600 6.522 11.280 1.00 66.62 107 GLN A CA 1
ATOM 853 C C . GLN A 1 107 ? -4.902 6.108 10.571 1.00 66.62 107 GLN A C 1
ATOM 855 O O . GLN A 1 107 ? -5.700 6.958 10.176 1.00 66.62 107 GLN A O 1
ATOM 860 N N . MET A 1 108 ? -5.198 4.802 10.498 1.00 66.81 108 MET A N 1
ATOM 861 C CA . MET A 1 108 ? -6.479 4.306 9.986 1.00 66.81 108 MET A CA 1
ATOM 862 C C . MET A 1 108 ? -7.693 4.782 10.778 1.00 66.81 108 MET A C 1
ATOM 864 O O . MET A 1 108 ? -8.783 4.791 10.211 1.00 66.81 108 MET A O 1
ATOM 868 N N . ASP A 1 109 ? -7.558 5.201 12.030 1.00 70.38 109 ASP A N 1
ATOM 869 C CA . ASP A 1 109 ? -8.712 5.648 12.813 1.00 70.38 109 ASP A CA 1
ATOM 870 C C . ASP A 1 109 ? -9.167 7.057 12.426 1.00 70.38 109 ASP A C 1
ATOM 872 O O . ASP A 1 109 ? -10.339 7.410 12.600 1.00 70.38 109 ASP A O 1
ATOM 876 N N . SER A 1 110 ? -8.278 7.842 11.811 1.00 77.75 110 SER A N 1
ATOM 877 C CA . SER A 1 110 ? -8.611 9.181 11.353 1.00 77.75 110 SER A CA 1
ATOM 878 C C . SER A 1 110 ? -9.463 9.139 10.069 1.00 77.75 110 SER A C 1
ATOM 880 O O . SER A 1 110 ? -9.082 8.534 9.055 1.00 77.75 110 SER A O 1
ATOM 882 N N . PRO A 1 111 ? -10.639 9.795 10.046 1.00 73.19 111 PRO A N 1
ATOM 883 C CA . PRO A 1 111 ? -11.473 9.877 8.850 1.00 73.19 111 PRO A CA 1
ATOM 884 C C . PRO A 1 111 ? -10.816 10.696 7.734 1.00 73.19 111 PRO A C 1
ATOM 886 O O . PRO A 1 111 ? -11.136 10.466 6.572 1.00 73.19 111 PRO A O 1
ATOM 889 N N . THR A 1 112 ? -9.897 11.602 8.072 1.00 80.94 112 THR A N 1
ATOM 890 C CA . THR A 1 112 ? -9.165 12.441 7.114 1.00 80.94 112 THR A CA 1
ATOM 891 C C . THR A 1 112 ? -7.886 11.788 6.606 1.00 80.94 112 THR A C 1
ATOM 893 O O . THR A 1 112 ? -7.299 12.297 5.661 1.00 80.94 112 THR A O 1
ATOM 896 N N . TRP A 1 113 ? -7.478 10.653 7.187 1.00 84.38 113 TRP A N 1
ATOM 897 C CA . TRP A 1 113 ? -6.267 9.936 6.788 1.00 84.38 113 TRP A CA 1
ATOM 898 C C . TRP A 1 113 ? -6.264 9.516 5.318 1.00 84.38 113 TRP A C 1
ATOM 900 O O . TRP A 1 113 ? -5.219 9.505 4.680 1.00 84.38 113 TRP A O 1
ATOM 910 N N . LEU A 1 114 ? -7.439 9.167 4.791 1.00 89.19 114 LEU A N 1
ATOM 911 C CA . LEU A 1 114 ? -7.605 8.698 3.424 1.00 89.19 114 LEU A CA 1
ATOM 912 C C . LEU A 1 114 ? -8.813 9.375 2.779 1.00 89.19 114 LEU A C 1
ATOM 914 O O . LEU A 1 114 ? -9.952 9.172 3.215 1.00 89.19 114 LEU A O 1
ATOM 918 N N . SER A 1 115 ? -8.579 10.105 1.692 1.00 89.25 115 SER A N 1
ATOM 919 C CA . SER A 1 115 ? -9.621 10.642 0.815 1.00 89.25 115 SER A CA 1
ATOM 920 C C . SER A 1 115 ? -9.442 10.130 -0.613 1.00 89.25 115 SER A C 1
ATOM 922 O O . SER A 1 115 ? -8.407 9.594 -1.003 1.00 89.25 115 SER A O 1
ATOM 924 N N . ARG A 1 116 ? -10.507 10.212 -1.408 1.00 89.44 116 ARG A N 1
ATOM 925 C CA . ARG A 1 116 ? -10.472 9.842 -2.824 1.00 89.44 116 ARG A CA 1
ATOM 926 C C . ARG A 1 116 ? -11.069 10.985 -3.617 1.00 89.44 116 ARG A C 1
ATOM 928 O O . ARG A 1 116 ? -12.281 11.016 -3.835 1.00 89.44 116 ARG A O 1
ATOM 935 N N . ASP A 1 117 ? -10.197 11.892 -4.024 1.00 80.75 117 ASP A N 1
ATOM 936 C CA . ASP A 1 117 ? -10.582 13.176 -4.610 1.00 80.75 117 ASP A CA 1
ATOM 937 C C . ASP A 1 117 ? -10.858 13.057 -6.119 1.00 80.75 117 ASP A C 1
ATOM 939 O O . ASP A 1 117 ? -11.556 13.879 -6.707 1.00 80.75 117 ASP A O 1
ATOM 943 N N . SER A 1 118 ? -10.390 11.973 -6.749 1.00 87.56 118 SER A N 1
ATOM 944 C CA . SER A 1 118 ? -10.598 11.659 -8.167 1.00 87.56 118 SER A CA 1
ATOM 945 C C . SER A 1 118 ? -10.916 10.168 -8.364 1.00 87.56 118 SER A C 1
ATOM 947 O O . SER A 1 118 ? -10.564 9.343 -7.520 1.00 87.56 118 SER A O 1
ATOM 949 N N . PRO A 1 119 ? -11.565 9.747 -9.474 1.00 92.50 119 PRO A N 1
ATOM 950 C CA . PRO A 1 119 ? -11.874 8.339 -9.723 1.00 92.50 119 PRO A CA 1
ATOM 951 C C . PRO A 1 119 ? -10.688 7.375 -9.596 1.00 92.50 119 PRO A C 1
ATOM 953 O O . PRO A 1 119 ? -10.912 6.205 -9.283 1.00 92.50 119 PRO A O 1
ATOM 956 N N . ARG A 1 120 ? -9.466 7.863 -9.843 1.00 93.75 120 ARG A N 1
ATOM 957 C CA . ARG A 1 120 ? -8.223 7.082 -9.847 1.00 93.75 120 ARG A CA 1
ATOM 958 C C . ARG A 1 120 ? -7.202 7.511 -8.797 1.00 93.75 120 ARG A C 1
ATOM 960 O O . ARG A 1 120 ? -6.233 6.791 -8.626 1.00 93.75 120 ARG A O 1
ATOM 967 N N . VAL A 1 121 ? -7.392 8.638 -8.117 1.00 92.06 121 VAL A N 1
ATOM 968 C CA . VAL A 1 121 ? -6.404 9.150 -7.154 1.00 92.06 121 VAL A CA 1
ATOM 969 C C . VAL A 1 121 ? -6.953 8.991 -5.747 1.00 92.06 121 VAL A C 1
ATOM 971 O O . VAL A 1 121 ? -8.067 9.437 -5.457 1.00 92.06 121 VAL A O 1
ATOM 974 N N . VAL A 1 122 ? -6.179 8.322 -4.897 1.00 92.62 122 VAL A N 1
ATOM 975 C CA . VAL A 1 122 ? -6.431 8.216 -3.459 1.00 92.62 122 VAL A CA 1
ATOM 976 C C . VAL A 1 122 ? -5.338 8.990 -2.746 1.00 92.62 122 VAL A C 1
ATOM 978 O O . VAL A 1 122 ? -4.162 8.680 -2.912 1.00 92.62 122 VAL A O 1
ATOM 981 N N . HIS A 1 123 ? -5.747 9.972 -1.959 1.00 90.88 123 HIS A N 1
ATOM 982 C CA . HIS A 1 123 ? -4.861 10.795 -1.161 1.00 90.88 123 HIS A CA 1
ATOM 983 C C . HIS A 1 123 ? -4.737 10.186 0.235 1.00 90.88 123 HIS A C 1
ATOM 985 O O . HIS A 1 123 ? -5.751 9.858 0.863 1.00 90.88 123 HIS A O 1
ATOM 991 N N . ILE A 1 124 ? -3.506 10.011 0.710 1.00 89.25 124 ILE A N 1
ATOM 992 C CA . ILE A 1 124 ? -3.206 9.510 2.053 1.00 89.25 124 ILE A CA 1
ATOM 993 C C . ILE A 1 124 ? -2.334 10.533 2.770 1.00 89.25 124 ILE A C 1
ATOM 995 O O . ILE A 1 124 ? -1.252 10.855 2.287 1.00 89.25 124 ILE A O 1
ATOM 999 N N . VAL A 1 125 ? -2.773 11.016 3.930 1.00 86.50 125 VAL A N 1
ATOM 1000 C CA . VAL A 1 125 ? -1.983 11.927 4.775 1.00 86.50 125 VAL A CA 1
ATOM 1001 C C . VAL A 1 125 ? -1.256 11.164 5.876 1.00 86.50 125 VAL A C 1
ATOM 1003 O O . VAL A 1 125 ? -1.652 10.065 6.240 1.00 86.50 125 VAL A O 1
ATOM 1006 N N . GLU A 1 126 ? -0.181 11.734 6.411 1.00 80.31 126 GLU A N 1
ATOM 1007 C CA . GLU A 1 126 ? 0.633 11.148 7.488 1.00 80.31 126 GLU A CA 1
ATOM 1008 C C . GLU A 1 126 ? 1.157 9.726 7.200 1.00 80.31 126 GLU A C 1
ATOM 1010 O O . GLU A 1 126 ? 1.477 8.969 8.120 1.00 80.31 126 GLU A O 1
ATOM 1015 N N . LEU A 1 127 ? 1.273 9.341 5.925 1.00 83.12 127 LEU A N 1
ATOM 1016 C CA . LEU A 1 127 ? 1.913 8.084 5.554 1.00 83.12 127 LEU A CA 1
ATOM 1017 C C . LEU A 1 127 ? 3.427 8.236 5.730 1.00 83.12 127 LEU A C 1
ATOM 1019 O O . LEU A 1 127 ? 4.030 9.195 5.248 1.00 83.12 127 LEU A O 1
ATOM 1023 N N . GLN A 1 128 ? 4.051 7.272 6.402 1.00 82.00 128 GLN A N 1
ATOM 1024 C CA . GLN A 1 128 ? 5.498 7.230 6.605 1.00 82.00 128 GLN A CA 1
ATOM 1025 C C . GLN A 1 128 ? 6.090 6.035 5.849 1.00 82.00 128 GLN A C 1
ATOM 1027 O O . GLN A 1 128 ? 6.296 4.974 6.442 1.00 82.00 128 GLN A O 1
ATOM 1032 N N . PRO A 1 129 ? 6.315 6.154 4.528 1.00 83.31 129 PRO A N 1
ATOM 1033 C CA . PRO A 1 129 ? 6.953 5.093 3.777 1.00 83.31 129 PRO A CA 1
ATOM 1034 C C . PRO A 1 129 ? 8.455 5.066 4.044 1.00 83.31 129 PRO A C 1
ATOM 1036 O O . PRO A 1 129 ? 9.145 6.086 4.020 1.00 83.31 129 PRO A O 1
ATOM 1039 N N . TYR A 1 130 ? 8.955 3.857 4.226 1.00 83.12 130 TYR A N 1
ATOM 1040 C CA . TYR A 1 130 ? 10.363 3.528 4.190 1.00 83.12 130 TYR A CA 1
ATOM 1041 C C . TYR A 1 130 ? 10.739 3.255 2.743 1.00 83.12 130 TYR A C 1
ATOM 1043 O O . TYR A 1 130 ? 10.224 2.319 2.126 1.00 83.12 130 TYR A O 1
ATOM 1051 N N . ILE A 1 131 ? 11.606 4.107 2.206 1.00 82.38 131 ILE A N 1
ATOM 1052 C CA . ILE A 1 131 ? 12.133 3.982 0.852 1.00 82.38 131 ILE A CA 1
ATOM 1053 C C . ILE A 1 131 ? 13.272 2.971 0.877 1.00 82.38 131 ILE A C 1
ATOM 1055 O O . ILE A 1 131 ? 14.168 3.067 1.714 1.00 82.38 131 ILE A O 1
ATOM 1059 N N . LEU A 1 132 ? 13.199 1.976 -0.001 1.00 75.31 132 LEU A N 1
ATOM 1060 C CA . LEU A 1 132 ? 14.102 0.824 0.012 1.00 75.31 132 LEU A CA 1
ATOM 1061 C C . LEU A 1 132 ? 15.107 0.844 -1.141 1.00 75.31 132 LEU A C 1
ATOM 1063 O O . LEU A 1 132 ? 16.031 0.038 -1.149 1.00 75.31 132 LEU A O 1
ATOM 1067 N N . THR A 1 133 ? 14.944 1.770 -2.083 1.00 68.69 133 THR A N 1
ATOM 1068 C CA . THR A 1 133 ? 15.832 1.963 -3.231 1.00 68.69 133 THR A CA 1
ATOM 1069 C C . THR A 1 133 ? 16.218 3.434 -3.299 1.00 68.69 133 THR A C 1
ATOM 1071 O O . THR A 1 133 ? 15.335 4.290 -3.321 1.00 68.69 133 THR A O 1
ATOM 1074 N N . GLU A 1 134 ? 17.518 3.741 -3.342 1.00 64.12 134 GLU A N 1
ATOM 1075 C CA . GLU A 1 134 ? 18.019 5.131 -3.356 1.00 64.12 134 GLU A CA 1
ATOM 1076 C C . GLU A 1 134 ? 17.539 5.929 -4.579 1.00 64.12 134 GLU A C 1
ATOM 1078 O O . GLU A 1 134 ? 17.410 7.149 -4.525 1.00 64.12 134 GLU A O 1
ATOM 1083 N N . GLU A 1 135 ? 17.230 5.234 -5.672 1.00 64.81 135 GLU A N 1
ATOM 1084 C CA . GLU A 1 135 ? 16.787 5.816 -6.942 1.00 64.81 135 GLU A CA 1
ATOM 1085 C C . GLU A 1 135 ? 15.301 6.220 -6.952 1.00 64.81 135 GLU A C 1
ATOM 1087 O O . GLU A 1 135 ? 14.828 6.803 -7.929 1.00 64.81 135 GLU A O 1
ATOM 1092 N N . TYR A 1 136 ? 14.544 5.904 -5.896 1.00 69.88 136 TYR A N 1
ATOM 1093 C CA . TYR A 1 136 ? 13.107 6.154 -5.841 1.00 69.88 136 TYR A CA 1
ATOM 1094 C C . TYR A 1 136 ? 12.759 7.361 -4.964 1.00 69.88 136 TYR A C 1
ATOM 1096 O O . TYR A 1 136 ? 12.912 7.329 -3.744 1.00 69.88 136 TYR A O 1
ATOM 1104 N N . ASP A 1 137 ? 12.206 8.404 -5.584 1.00 69.19 137 ASP A N 1
ATOM 1105 C CA . ASP A 1 137 ? 11.621 9.554 -4.890 1.00 69.19 137 ASP A CA 1
ATOM 1106 C C . ASP A 1 137 ? 10.103 9.584 -5.129 1.00 69.19 137 ASP A C 1
ATOM 1108 O O . ASP A 1 137 ? 9.674 9.889 -6.242 1.00 69.19 137 ASP A O 1
ATOM 1112 N N . PRO A 1 138 ? 9.264 9.237 -4.139 1.00 69.50 138 PRO A N 1
ATOM 1113 C CA . PRO A 1 138 ? 7.821 9.172 -4.347 1.00 69.50 138 PRO A CA 1
ATOM 1114 C C . PRO A 1 138 ? 7.211 10.554 -4.588 1.00 69.50 138 PRO A C 1
ATOM 1116 O O . PRO A 1 138 ? 7.620 11.539 -3.967 1.00 69.50 138 PRO A O 1
ATOM 1119 N N . GLN A 1 139 ? 6.156 10.625 -5.408 1.00 66.94 139 GLN A N 1
ATOM 1120 C CA . GLN A 1 139 ? 5.356 11.847 -5.525 1.00 66.94 139 GLN A CA 1
ATOM 1121 C C . GLN A 1 139 ? 4.691 12.207 -4.191 1.00 66.94 139 GLN A C 1
ATOM 1123 O O . GLN A 1 139 ? 3.703 11.607 -3.765 1.00 66.94 139 GLN A O 1
ATOM 1128 N N . LYS A 1 140 ? 5.240 13.234 -3.538 1.00 67.31 140 LYS A N 1
ATOM 1129 C CA . LYS A 1 140 ? 4.671 13.863 -2.345 1.00 67.31 140 LYS A CA 1
ATOM 1130 C C . LYS A 1 140 ? 3.961 15.142 -2.760 1.00 67.31 140 LYS A C 1
ATOM 1132 O O . LYS A 1 140 ? 4.570 16.011 -3.380 1.00 67.31 140 LYS A O 1
ATOM 1137 N N . THR A 1 141 ? 2.695 15.293 -2.387 1.00 62.62 141 THR A N 1
ATOM 1138 C CA . THR A 1 141 ? 1.973 16.564 -2.567 1.00 62.62 141 THR A CA 1
ATOM 1139 C C . THR A 1 141 ? 2.407 17.589 -1.524 1.00 62.62 141 THR A C 1
ATOM 1141 O O . THR A 1 141 ? 2.619 18.759 -1.829 1.00 62.62 141 THR A O 1
ATOM 1144 N N . THR A 1 142 ? 2.566 17.135 -0.283 1.00 63.34 142 THR A N 1
ATOM 1145 C CA . THR A 1 142 ? 3.065 17.890 0.871 1.00 63.34 142 THR A CA 1
ATOM 1146 C C . THR A 1 142 ? 3.809 16.924 1.803 1.00 63.34 142 THR A C 1
ATOM 1148 O O . THR A 1 142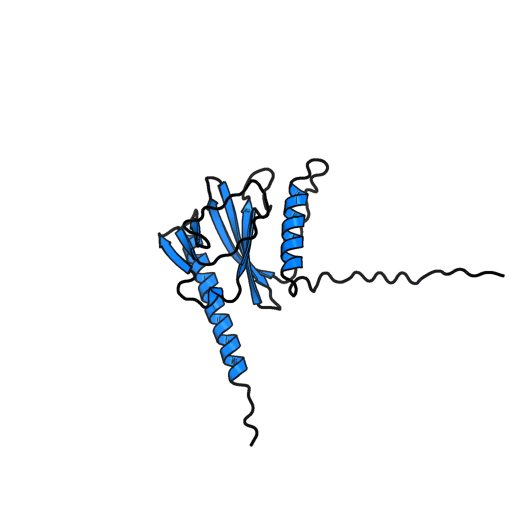 ? 3.689 15.706 1.642 1.00 63.34 142 THR A O 1
ATOM 1151 N N . PRO A 1 143 ? 4.611 17.406 2.771 1.00 63.97 143 PRO A N 1
ATOM 1152 C CA . PRO A 1 143 ? 5.291 16.521 3.713 1.00 63.97 143 PRO A CA 1
ATOM 1153 C C . PRO A 1 143 ? 4.303 15.580 4.421 1.00 63.97 143 PRO A C 1
ATOM 1155 O O . PRO A 1 143 ? 3.383 16.033 5.095 1.00 63.97 143 PRO A O 1
ATOM 1158 N N . GLY A 1 144 ? 4.494 14.270 4.245 1.00 63.78 144 GLY A N 1
ATOM 1159 C CA . GLY A 1 144 ? 3.632 13.230 4.818 1.00 63.78 144 GLY A CA 1
ATOM 1160 C C . GLY A 1 144 ? 2.373 12.902 4.010 1.00 63.78 144 GLY A C 1
ATOM 1161 O O . GLY A 1 144 ? 1.665 11.976 4.389 1.00 63.78 144 GLY A O 1
ATOM 1162 N N . ALA A 1 145 ? 2.093 13.601 2.909 1.00 77.94 145 ALA A N 1
ATOM 1163 C CA . ALA A 1 145 ? 0.946 13.325 2.052 1.00 77.94 145 ALA A CA 1
ATOM 1164 C C . ALA A 1 145 ? 1.364 12.669 0.728 1.00 77.94 145 ALA A C 1
ATOM 1166 O O . ALA A 1 145 ? 2.298 13.125 0.062 1.00 77.94 145 ALA A O 1
ATOM 1167 N N . PHE A 1 146 ? 0.665 11.595 0.368 1.00 83.81 146 PHE A N 1
ATOM 1168 C CA . PHE A 1 146 ? 0.973 10.726 -0.761 1.00 83.81 146 PHE A CA 1
ATOM 1169 C C . PHE A 1 146 ? -0.254 10.527 -1.640 1.00 83.81 146 PHE A C 1
ATOM 1171 O O . PHE A 1 146 ? -1.314 10.113 -1.162 1.00 83.81 146 PHE A O 1
ATOM 1178 N N . ASP A 1 147 ? -0.070 10.750 -2.938 1.00 88.50 147 ASP A N 1
ATOM 1179 C CA . ASP A 1 147 ? -1.088 10.485 -3.945 1.00 88.50 147 ASP A CA 1
ATOM 1180 C C . ASP A 1 147 ? -0.843 9.127 -4.593 1.00 88.50 147 ASP A C 1
ATOM 1182 O O . ASP A 1 147 ? 0.103 8.915 -5.349 1.00 88.50 147 ASP A O 1
ATOM 1186 N N . LEU A 1 148 ? -1.748 8.189 -4.332 1.00 91.25 148 LEU A N 1
ATOM 1187 C CA . LEU A 1 148 ? -1.776 6.917 -5.033 1.00 91.25 148 LEU A CA 1
ATOM 1188 C C . LEU A 1 148 ? -2.598 7.076 -6.309 1.00 91.25 148 LEU A C 1
ATOM 1190 O O . LEU A 1 148 ? -3.833 7.056 -6.280 1.00 91.25 148 LEU A O 1
ATOM 1194 N N . THR A 1 149 ? -1.909 7.210 -7.441 1.00 93.56 149 THR A N 1
ATOM 1195 C CA . THR A 1 149 ? -2.547 7.284 -8.759 1.00 93.56 149 THR A CA 1
ATOM 1196 C C . THR A 1 149 ? -2.732 5.886 -9.339 1.00 93.56 149 THR A C 1
ATOM 1198 O O . THR A 1 149 ? -1.817 5.291 -9.899 1.00 93.56 149 THR A O 1
ATOM 1201 N N . PHE A 1 150 ? -3.938 5.338 -9.228 1.00 95.06 150 PHE A N 1
ATOM 1202 C CA . PHE A 1 150 ? -4.280 4.021 -9.757 1.00 95.06 150 PHE A CA 1
ATOM 1203 C C . PHE A 1 150 ? -4.431 4.035 -11.278 1.00 95.06 150 PHE A C 1
ATOM 1205 O O . PHE A 1 150 ? -5.052 4.927 -11.861 1.00 95.06 150 PHE A O 1
ATOM 1212 N N . ILE A 1 151 ? -3.962 2.970 -11.929 1.00 94.50 151 ILE A N 1
ATOM 1213 C CA . ILE A 1 151 ? -4.190 2.773 -13.368 1.00 94.50 151 ILE A CA 1
ATOM 1214 C C . ILE A 1 151 ? -5.690 2.596 -13.634 1.00 94.50 151 ILE A C 1
ATOM 1216 O O . ILE A 1 151 ? -6.263 3.230 -14.526 1.00 94.50 151 ILE A O 1
ATOM 1220 N N . MET A 1 152 ? -6.338 1.759 -12.820 1.00 95.06 152 MET A N 1
ATOM 1221 C CA . MET A 1 152 ? -7.754 1.431 -12.933 1.00 95.06 152 MET A CA 1
ATOM 1222 C C . MET A 1 152 ? -8.565 2.120 -11.836 1.00 95.06 152 MET A C 1
ATOM 1224 O O . MET A 1 152 ? -8.274 2.009 -10.648 1.00 95.06 152 MET A O 1
ATOM 1228 N N . HIS A 1 153 ? -9.669 2.765 -12.218 1.00 95.06 153 HIS A N 1
ATOM 1229 C CA . HIS A 1 153 ? -10.589 3.378 -11.250 1.00 95.06 153 HIS A CA 1
ATOM 1230 C C . HIS A 1 153 ? -11.228 2.341 -10.304 1.00 95.06 153 HIS A C 1
ATOM 1232 O O . HIS A 1 153 ? -11.679 2.678 -9.207 1.00 95.06 153 HIS A O 1
ATOM 1238 N N . ARG A 1 154 ? -11.333 1.081 -10.753 1.00 96.12 154 ARG A N 1
ATOM 1239 C CA . ARG A 1 154 ? -11.862 -0.030 -9.958 1.00 96.12 154 ARG A CA 1
ATOM 1240 C C . ARG A 1 154 ? -10.917 -0.354 -8.806 1.00 96.12 154 ARG A C 1
ATOM 1242 O O . ARG A 1 154 ? -11.386 -0.434 -7.679 1.00 96.12 154 ARG A O 1
ATOM 1249 N N . ASP A 1 155 ? -9.617 -0.409 -9.077 1.00 96.06 155 ASP A N 1
ATOM 1250 C CA . ASP A 1 155 ? -8.584 -0.671 -8.074 1.00 96.06 155 ASP A CA 1
ATOM 1251 C C . ASP A 1 155 ? -8.585 0.413 -6.992 1.00 96.06 155 ASP A C 1
ATOM 1253 O O . ASP A 1 155 ? -8.604 0.087 -5.811 1.00 96.06 155 ASP A O 1
ATOM 1257 N N . ALA A 1 156 ? -8.699 1.693 -7.368 1.00 95.75 156 ALA A N 1
ATOM 1258 C CA . ALA A 1 156 ? -8.840 2.782 -6.395 1.00 95.75 156 ALA A CA 1
ATOM 1259 C C . ALA A 1 156 ? -10.067 2.586 -5.487 1.00 95.75 156 ALA A C 1
ATOM 1261 O O . ALA A 1 156 ? -10.002 2.756 -4.270 1.00 95.75 156 ALA A O 1
ATOM 1262 N N . LYS A 1 157 ? -11.213 2.209 -6.071 1.00 95.00 157 LYS A N 1
ATOM 1263 C CA . LYS A 1 157 ? -12.452 1.961 -5.320 1.00 95.00 157 LYS A CA 1
ATOM 1264 C C . LYS A 1 157 ? -12.313 0.766 -4.375 1.00 95.00 157 LYS A C 1
ATOM 1266 O O . LYS A 1 157 ? -12.793 0.835 -3.243 1.00 95.00 157 LYS A O 1
ATOM 1271 N N . ASP A 1 158 ? -11.701 -0.313 -4.843 1.00 95.81 158 ASP A N 1
ATOM 1272 C CA . ASP A 1 158 ? -11.534 -1.548 -4.082 1.00 95.81 158 ASP A CA 1
ATOM 1273 C C . ASP A 1 158 ? -10.488 -1.377 -2.969 1.00 95.81 158 ASP A C 1
ATOM 1275 O O . ASP A 1 158 ? -10.726 -1.831 -1.852 1.00 95.81 158 ASP A O 1
ATOM 1279 N N . PHE A 1 159 ? -9.433 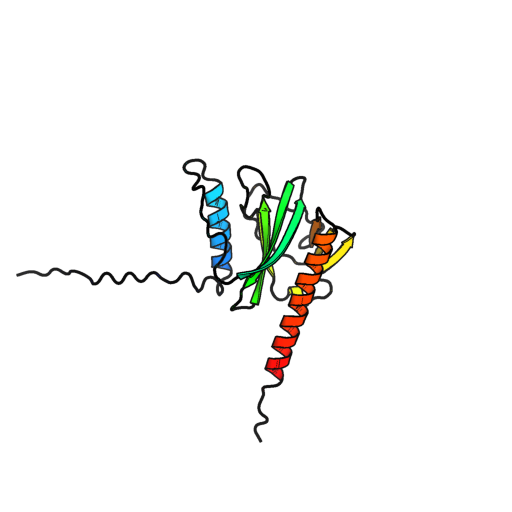-0.589 -3.196 1.00 95.12 159 PHE A N 1
ATOM 1280 C CA . PHE A 1 159 ? -8.474 -0.186 -2.165 1.00 95.12 159 PHE A CA 1
ATOM 1281 C C . PHE A 1 159 ? -9.153 0.564 -1.012 1.00 95.12 159 PHE A C 1
ATOM 1283 O O . PHE A 1 159 ? -9.048 0.172 0.150 1.00 95.12 159 PHE A O 1
ATOM 1290 N N . VAL A 1 160 ? -9.940 1.603 -1.324 1.00 93.44 160 VAL A N 1
ATOM 1291 C CA . VAL A 1 160 ? -10.679 2.364 -0.301 1.00 93.44 160 VAL A CA 1
ATOM 1292 C C . VAL A 1 160 ? -11.662 1.468 0.466 1.00 93.44 160 VAL A C 1
ATOM 1294 O O . VAL A 1 160 ? -11.849 1.635 1.673 1.00 93.44 160 VAL A O 1
ATOM 1297 N N . ARG A 1 161 ? -12.306 0.508 -0.209 1.00 93.56 161 ARG A N 1
ATOM 1298 C CA . ARG A 1 161 ? -13.197 -0.468 0.440 1.00 93.56 161 ARG A CA 1
ATOM 1299 C C . ARG A 1 161 ? -12.445 -1.406 1.379 1.00 93.56 161 ARG A C 1
ATOM 1301 O O . ARG A 1 161 ? -12.960 -1.664 2.466 1.00 93.56 161 ARG A O 1
ATOM 1308 N N . ALA A 1 162 ? -11.262 -1.880 0.995 1.00 92.75 162 ALA A N 1
ATOM 1309 C CA . ALA A 1 162 ? -10.433 -2.737 1.837 1.00 92.75 162 ALA A CA 1
ATOM 1310 C C . ALA A 1 162 ? -10.049 -2.015 3.141 1.00 92.75 162 ALA A C 1
ATOM 1312 O O . ALA A 1 162 ? -10.322 -2.525 4.227 1.00 92.75 162 ALA A O 1
ATOM 1313 N N . ILE A 1 163 ? -9.561 -0.772 3.044 1.00 90.19 163 ILE A N 1
ATOM 1314 C CA . ILE A 1 163 ? -9.227 0.061 4.213 1.00 90.19 163 ILE A CA 1
ATOM 1315 C C . ILE A 1 163 ? -10.455 0.326 5.098 1.00 90.19 163 ILE A C 1
ATOM 1317 O O . ILE A 1 163 ? -10.383 0.232 6.321 1.00 90.19 163 ILE A O 1
ATOM 1321 N N . ARG A 1 164 ? -11.619 0.631 4.511 1.00 88.81 164 ARG A N 1
ATOM 1322 C CA . ARG A 1 164 ? -12.852 0.843 5.295 1.00 88.81 164 ARG A CA 1
ATOM 1323 C C . ARG A 1 164 ? -13.323 -0.424 6.005 1.00 88.81 164 ARG A C 1
ATOM 1325 O O . ARG A 1 164 ? -13.781 -0.334 7.138 1.00 88.81 164 ARG A O 1
ATOM 1332 N N . SER A 1 165 ? -13.194 -1.579 5.357 1.00 88.69 165 SER A N 1
ATOM 1333 C CA . SER A 1 165 ? -13.568 -2.869 5.947 1.00 88.69 165 SER A CA 1
ATOM 1334 C C . SER A 1 165 ? -12.666 -3.207 7.135 1.00 88.69 165 SER A C 1
ATOM 1336 O O . SER A 1 165 ? -13.169 -3.619 8.176 1.00 88.69 165 SER A O 1
ATOM 1338 N N . LEU A 1 166 ? -11.361 -2.932 7.022 1.00 85.62 166 LEU A N 1
ATOM 1339 C CA . LEU A 1 166 ? -10.409 -3.036 8.132 1.00 85.62 166 LEU A CA 1
ATOM 1340 C C . LEU A 1 166 ? -10.828 -2.184 9.335 1.00 85.62 166 LEU A C 1
ATOM 1342 O O . LEU A 1 166 ? -10.939 -2.707 10.440 1.00 85.62 166 LEU A O 1
ATOM 1346 N N . ARG A 1 167 ? -11.164 -0.903 9.117 1.00 81.56 167 ARG A N 1
ATOM 1347 C CA . ARG A 1 167 ? -11.640 -0.002 10.187 1.00 81.56 167 ARG A CA 1
ATOM 1348 C C . ARG A 1 167 ? -12.870 -0.551 10.912 1.00 81.56 167 ARG A C 1
ATOM 1350 O O . ARG A 1 167 ? -12.983 -0.418 12.127 1.00 81.56 167 ARG A O 1
ATOM 1357 N N . SER A 1 168 ? -13.813 -1.138 10.176 1.00 80.38 168 SER A N 1
ATOM 1358 C CA . SER A 1 168 ? -15.009 -1.741 10.771 1.00 80.38 168 SER A CA 1
ATOM 1359 C C . SER A 1 168 ? -14.669 -2.951 11.644 1.00 80.38 168 SER A C 1
ATOM 1361 O O . SER A 1 168 ? -15.206 -3.064 12.742 1.00 80.38 168 SER A O 1
ATOM 1363 N N . VAL A 1 169 ? -13.756 -3.817 11.193 1.00 77.50 169 VAL A N 1
ATOM 1364 C CA . VAL A 1 169 ? -13.324 -5.007 11.947 1.00 77.50 169 VAL A CA 1
ATOM 1365 C C . VAL A 1 169 ? -12.593 -4.623 13.237 1.00 77.50 169 VAL A C 1
ATOM 1367 O O . VAL A 1 169 ? -12.890 -5.188 14.289 1.00 77.50 169 VAL A O 1
ATOM 1370 N N . GLU A 1 170 ? -11.688 -3.643 13.183 1.00 71.19 170 GLU A N 1
ATOM 1371 C CA . GLU A 1 170 ? -10.932 -3.187 14.361 1.00 71.19 170 GLU A CA 1
ATOM 1372 C C . GLU A 1 170 ? -11.839 -2.548 15.425 1.00 71.19 170 GLU A C 1
ATOM 1374 O O . GLU A 1 170 ? -11.695 -2.826 16.618 1.00 71.19 170 GLU A O 1
ATOM 1379 N N . LYS A 1 171 ? -12.854 -1.780 15.002 1.00 67.88 171 LYS A N 1
ATOM 1380 C CA . LYS A 1 171 ? -13.869 -1.228 15.916 1.00 67.88 171 LYS A CA 1
ATOM 1381 C C . LYS A 1 171 ? -14.714 -2.310 16.584 1.00 67.88 171 LYS A C 1
ATOM 1383 O O . LYS A 1 171 ? -15.015 -2.194 17.769 1.00 67.88 171 LYS A O 1
ATOM 1388 N N . SER A 1 172 ? -15.096 -3.359 15.853 1.00 66.38 172 SER A N 1
ATOM 1389 C CA . SER A 1 172 ? -15.848 -4.484 16.425 1.00 66.38 172 SER A CA 1
ATOM 1390 C C . SER A 1 172 ? -15.024 -5.291 17.431 1.00 66.38 172 SER A C 1
ATOM 1392 O O . SER A 1 172 ? -15.575 -5.706 18.447 1.00 66.38 172 SER A O 1
ATOM 1394 N N . ARG A 1 173 ? -13.716 -5.475 17.194 1.00 64.38 173 ARG A N 1
ATOM 1395 C CA . ARG A 1 173 ? -12.802 -6.121 18.154 1.00 64.38 173 ARG A CA 1
ATOM 1396 C C . ARG A 1 173 ? -12.667 -5.318 19.449 1.00 64.38 173 ARG A C 1
ATOM 1398 O O . ARG A 1 173 ? -12.916 -5.864 20.517 1.00 64.38 173 ARG A O 1
ATOM 1405 N N . HIS A 1 174 ? -12.375 -4.021 19.348 1.00 59.28 174 HIS A N 1
ATOM 1406 C CA . HIS A 1 174 ? -12.269 -3.147 20.523 1.00 59.28 174 HIS A CA 1
ATOM 1407 C C . HIS A 1 174 ? -13.597 -3.016 21.285 1.00 59.28 174 HIS A C 1
ATOM 1409 O O . HIS A 1 174 ? -13.606 -2.946 22.509 1.00 59.28 174 HIS A O 1
ATOM 1415 N N . GLY A 1 175 ? -14.735 -3.009 20.583 1.00 55.44 175 GLY A N 1
ATOM 1416 C CA . GLY A 1 175 ? -16.053 -2.987 21.220 1.00 55.44 175 GLY A CA 1
ATOM 1417 C C . GLY A 1 175 ? -16.383 -4.267 21.996 1.00 55.44 175 GLY A C 1
ATOM 1418 O O . GLY A 1 175 ? -17.069 -4.188 23.010 1.00 55.44 175 GLY A O 1
ATOM 1419 N N . ALA A 1 176 ? -15.888 -5.427 21.554 1.00 55.38 176 ALA A N 1
ATOM 1420 C CA . ALA A 1 176 ? -16.089 -6.701 22.244 1.00 55.38 176 ALA A CA 1
ATOM 1421 C C . ALA A 1 176 ? -15.238 -6.816 23.523 1.00 55.38 176 ALA A C 1
ATOM 1423 O O . ALA A 1 176 ? -15.729 -7.301 24.536 1.00 55.38 176 ALA A O 1
ATOM 1424 N N . GLU A 1 177 ? -14.005 -6.303 23.508 1.00 52.28 177 GLU A N 1
ATOM 1425 C CA . GLU A 1 177 ? -13.089 -6.352 24.658 1.00 52.28 177 GLU A CA 1
ATOM 1426 C C . GLU A 1 177 ? -13.547 -5.457 25.829 1.00 52.28 177 GLU A C 1
ATOM 1428 O O . GLU A 1 177 ? -13.334 -5.783 26.995 1.00 52.28 177 GLU A O 1
ATOM 1433 N N . ILE A 1 178 ? -14.255 -4.356 25.547 1.00 55.12 178 ILE A N 1
ATOM 1434 C CA . ILE A 1 178 ? -14.777 -3.442 26.583 1.00 55.12 178 ILE A CA 1
ATOM 1435 C C . ILE A 1 178 ? -16.001 -4.030 27.314 1.00 55.12 178 ILE A C 1
ATOM 1437 O O . ILE A 1 178 ? -16.273 -3.659 28.457 1.00 55.12 178 ILE A O 1
ATOM 1441 N N . VAL A 1 179 ? -16.735 -4.955 26.687 1.00 57.03 179 VAL A N 1
ATOM 1442 C CA . VAL A 1 179 ? -17.951 -5.560 27.264 1.00 57.03 179 VAL A CA 1
ATOM 1443 C C . VAL A 1 179 ? -17.627 -6.715 28.228 1.00 57.03 179 VAL A C 1
ATOM 1445 O O . VAL A 1 179 ? -18.459 -7.055 29.063 1.00 57.03 179 VAL A O 1
ATOM 1448 N N . GLU A 1 180 ? -16.409 -7.266 28.208 1.00 49.91 180 GLU A N 1
ATOM 1449 C CA . GLU A 1 180 ? -15.994 -8.386 29.073 1.00 49.91 180 GLU A CA 1
ATOM 1450 C C . GLU A 1 180 ? -15.415 -7.980 30.445 1.00 49.91 180 GLU A C 1
ATOM 1452 O O . GLU A 1 180 ? -14.699 -8.762 31.071 1.00 49.91 180 GLU A O 1
ATOM 1457 N N . LYS A 1 181 ? -15.731 -6.796 30.989 1.00 47.69 181 LYS A N 1
ATOM 1458 C CA . LYS A 1 181 ? -15.477 -6.561 32.424 1.00 47.69 181 LYS A CA 1
ATOM 1459 C C . LYS A 1 181 ? -16.593 -7.209 33.251 1.00 47.69 181 LYS A C 1
ATOM 1461 O O . LYS A 1 181 ? -17.723 -6.727 33.180 1.00 47.69 181 LYS A O 1
ATOM 1466 N N . PRO A 1 182 ? -16.318 -8.265 34.043 1.00 50.97 182 PRO A N 1
ATOM 1467 C CA . PRO A 1 182 ? -17.322 -8.813 34.934 1.00 50.97 182 PRO A CA 1
ATOM 1468 C C . PRO A 1 182 ? -17.611 -7.787 36.029 1.00 50.97 182 PRO A C 1
ATOM 1470 O O . PRO A 1 182 ? -16.696 -7.208 36.619 1.00 50.97 182 PRO A O 1
ATOM 1473 N N . ASP A 1 183 ? -18.896 -7.564 36.266 1.00 55.59 183 ASP A N 1
ATOM 1474 C CA . ASP A 1 183 ? -19.411 -6.778 37.377 1.00 55.59 183 ASP A CA 1
ATOM 1475 C C . ASP A 1 183 ? -19.071 -7.536 38.669 1.00 55.59 183 ASP A C 1
ATOM 1477 O O . ASP A 1 183 ? -19.711 -8.530 39.021 1.00 55.59 183 ASP A O 1
ATOM 1481 N N . ILE A 1 184 ? -17.971 -7.151 39.316 1.00 53.84 184 ILE A N 1
ATOM 1482 C CA . ILE A 1 184 ? -17.578 -7.729 40.599 1.00 53.84 184 ILE A CA 1
ATOM 1483 C C . ILE A 1 184 ? -18.384 -6.985 41.666 1.00 53.84 184 ILE A C 1
ATOM 1485 O O . ILE A 1 184 ? -17.997 -5.895 42.088 1.00 53.84 184 ILE A O 1
ATOM 1489 N N . SER A 1 185 ? -19.539 -7.561 42.020 1.00 58.66 185 SER A N 1
ATOM 1490 C CA . SER A 1 185 ? -20.295 -7.235 43.241 1.00 58.66 185 SER A CA 1
ATOM 1491 C C . SER A 1 185 ? -19.504 -7.572 44.500 1.00 58.66 185 SER A C 1
ATOM 1493 O O . SER A 1 185 ? -18.774 -8.591 44.481 1.00 58.66 185 SER A O 1
#

InterPro domains:
  IPR057081 PH domain, N-terminal, fungi [PF23074] (24-55)
  IPR057082 PH domain, C-terminal, fungi [PF23076] (57-167)

Foldseek 3Di:
DDDDDDDDPPPCPPPPPPCPVDPVSVVVVLLVLLVLLPDPPDPPVDPVPPDPPQKDWLAWFWFDWPNFIWIWTWIAHRPPRWIKIWTFGCDDSRHRRTQKMWIDDCLLVDPVQWDDPDLFKIKGAQTDIDGNDPPDDGDAPDVRIHIGGGPDSVRVVSVVVSSVVSNVVVVVVVVVVVVPDDPDD

Secondary structure (DSSP, 8-state):
---------------S--STT-HHHHHHHHHHHHHHHT-TT---S-----S-TTEEEEEEEEEEETTEEEEEEEEEETTT--EEEEEEESSSTTTT-EEEEEEESGGGG-TTSEE--SSSEEEESS---EE-STT----EEETTEEEEEESSHHHHHHHHHHHHHHHHHHHHHHHHHHHT-----

Sequence (185 aa):
MEILGGRKSDSSRVPVTQLAENQGLVLFFCSFLALRSENVVNPIVTIKDYDIHKEDELFAGRIIDHHYEHALRLFRERDTGVVRLQASAQTGALQRNPMWTALITHQMDSPTWLSRDSPRVVHIVELQPYILTEEYDPQKTTPGAFDLTFIMHRDAKDFVRAIRSLRSVEKSRHGAEIVEKPDIS